Protein AF-A0A284RVF9-F1 (afdb_monomer)

Mean predicted aligned error: 14.28 Å

pLDDT: mean 75.83, std 14.54, range [35.12, 95.5]

Solvent-accessible surface area (backbone atoms only — not comparable to full-atom values): 14464 Å² total; per-residue (Å²): 136,60,72,68,58,58,57,57,55,66,74,71,43,52,38,49,65,46,79,47,65,28,39,78,96,63,52,46,67,53,49,54,65,36,49,62,55,49,46,69,76,35,87,46,47,33,39,41,39,33,30,48,50,86,47,48,59,58,46,52,50,45,32,60,78,68,68,32,69,94,38,49,46,76,70,35,72,72,55,81,89,50,48,61,66,55,52,43,66,36,12,98,45,100,31,50,74,72,44,76,45,64,74,59,83,69,58,79,80,71,54,60,75,92,47,42,37,63,16,58,89,53,103,55,47,61,60,34,45,47,48,30,51,50,54,49,50,50,39,58,73,67,62,72,60,60,24,66,63,50,47,61,51,51,60,73,74,68,44,68,67,60,52,47,53,57,49,49,54,51,52,54,50,58,70,70,39,83,73,82,45,71,66,59,51,48,56,54,37,51,67,65,39,96,67,57,4,62,54,53,39,51,51,54,51,51,51,53,55,49,44,48,72,76,51,44,74,89,74,57,85,71,82,80,74,74,90,53,70,66,60,52,51,49,52,57,52,51,55,56,51,51,60,66,64,75,74,115

Organism: Armillaria ostoyae (NCBI:txid47428)

Foldseek 3Di:
DDVVVVVVLLVQAQEAEAEDAQDPVVCVVLCLLQVLVCCVVDVRYAYEYEHYYPNVVSNVVSCVVSVCPVRYHYPYHDDPVCPQVRQVSNPVDSQLQAEEEAPDDCPPVQADPLRYFYQYPDPCSNVSSNVSVVVSSVCVSVVVDDRVVRVVVNVVRDDVVVVVVVVVVVVVCVVPPPDCDPVNVLVVLLVPDDPRSVVVSVVSVVVVVVCCVVPPPVNDPDPPDDDDPVVVVVVVVVVVVVVVVVPD

Secondary structure (DSSP, 8-state):
--HHHHHHHTTS-EEEEEES---GGGTHHHHHHHHHHHHHH-TTEEEEEE--STTHHHHHHHHHHTT-TTTEEEEES--GGGHHHHHTTT-SSTT---EEEES-TTGGGTS-TTTEEEEP--TTHHHHHHHHHHHHHHHHHTT-S-HHHHHHHHHHH--HHHHHHHHHHHHHHHHHS----HHHHHHHHHTT-TTHHHHHHHHHHHHHHHHHHHS-GGG-----PPP-HHHHHHHHHHHHHHHHHS--

Sequence (248 aa):
MAASDLWLANIFSVTIVVLSRLAYHKGIDLLVATAPRICSAFPNVRFVVGGDGPKLVDLLQMREKHNLQDRIEFLGPIRPNDVRSVLMRGAYSSTRLYVVSTRVGGMPEILPEDMISFAEPEEDDLADVFRAISEAIEIISNEKHDPIRAHERIKTFYDWAQVAERTEVVYDTVVKSRQMELWERMKRTMGLGSFAGPIYLIILVVDCLFLEWWLPRDELDFVVRHWDHDQFSQCVNQDRGIETFETH

Structure (mmCIF, N/CA/C/O backbone):
data_AF-A0A284RVF9-F1
#
_entry.id   AF-A0A284RVF9-F1
#
loop_
_atom_site.group_PDB
_atom_site.id
_atom_site.type_symbol
_atom_site.label_atom_id
_atom_site.label_alt_id
_atom_site.label_comp_id
_atom_site.label_asym_id
_atom_site.label_entity_id
_atom_site.label_seq_id
_atom_site.pdbx_PDB_ins_code
_atom_site.Cartn_x
_atom_site.Cartn_y
_atom_site.Cartn_z
_atom_site.occupancy
_atom_site.B_iso_or_equiv
_atom_site.auth_seq_id
_atom_site.auth_comp_id
_atom_site.auth_asym_id
_atom_site.auth_atom_id
_atom_site.pdbx_PDB_model_num
ATOM 1 N N . MET A 1 1 ? -26.757 -1.731 26.298 1.00 42.28 1 MET A N 1
ATOM 2 C CA . MET A 1 1 ? -26.210 -0.918 25.194 1.00 42.28 1 MET A CA 1
ATOM 3 C C . MET A 1 1 ? -26.919 -1.355 23.933 1.00 42.28 1 MET A C 1
ATOM 5 O O . MET A 1 1 ? -26.863 -2.534 23.608 1.00 42.28 1 MET A O 1
ATOM 9 N N . ALA A 1 2 ? -27.736 -0.474 23.361 1.00 38.75 2 ALA A N 1
ATOM 10 C CA . ALA A 1 2 ? -28.688 -0.840 22.319 1.00 38.75 2 ALA A CA 1
ATOM 11 C C . ALA A 1 2 ? -27.996 -0.884 20.950 1.00 38.75 2 ALA A C 1
ATOM 13 O O . ALA A 1 2 ? -27.073 -0.117 20.694 1.00 38.75 2 ALA A O 1
ATOM 14 N N . ALA A 1 3 ? -28.461 -1.759 20.055 1.00 40.41 3 ALA A N 1
ATOM 15 C CA . ALA A 1 3 ? -27.930 -1.904 18.697 1.00 40.41 3 ALA A CA 1
ATOM 16 C C . ALA A 1 3 ? -27.881 -0.571 17.917 1.00 40.41 3 ALA A C 1
ATOM 18 O O . ALA A 1 3 ? -27.021 -0.402 17.061 1.00 40.41 3 ALA A O 1
ATOM 19 N N . SER A 1 4 ? -28.738 0.399 18.255 1.00 39.97 4 SER A N 1
ATOM 20 C CA . SER A 1 4 ? -28.734 1.764 17.713 1.00 39.97 4 SER A CA 1
ATOM 21 C C . SER A 1 4 ? -27.437 2.542 17.973 1.00 39.97 4 SER A C 1
ATOM 23 O O . SER A 1 4 ? -27.024 3.314 17.113 1.00 39.97 4 SER A O 1
ATOM 25 N N . ASP A 1 5 ? -26.765 2.312 19.106 1.00 42.69 5 ASP A N 1
ATOM 26 C CA . ASP A 1 5 ? -25.509 2.995 19.457 1.00 42.69 5 ASP A CA 1
ATOM 27 C C . ASP A 1 5 ? -24.338 2.478 18.604 1.00 42.69 5 ASP A C 1
ATOM 29 O O . ASP A 1 5 ? -23.454 3.241 18.218 1.00 42.69 5 ASP A O 1
ATOM 33 N N . LEU A 1 6 ? -24.366 1.188 18.244 1.00 46.16 6 LEU A N 1
ATOM 34 C CA . LEU A 1 6 ? -23.390 0.565 17.344 1.00 46.16 6 LEU A CA 1
ATOM 35 C C . LEU A 1 6 ? -23.569 1.036 15.895 1.00 46.16 6 LEU A C 1
ATOM 37 O O . LEU A 1 6 ? -22.577 1.256 15.206 1.00 46.16 6 LEU A O 1
ATOM 41 N N . TRP A 1 7 ? -24.809 1.245 15.439 1.00 37.75 7 TRP A N 1
ATOM 42 C CA . TRP A 1 7 ? -25.084 1.798 14.107 1.00 37.75 7 TRP A CA 1
ATOM 43 C C . TRP A 1 7 ? -24.676 3.274 13.988 1.00 37.75 7 TRP A C 1
ATOM 45 O O . TRP A 1 7 ? -24.121 3.655 12.963 1.00 37.75 7 TRP A O 1
ATOM 55 N N . LEU A 1 8 ? -24.874 4.090 15.032 1.00 35.12 8 LEU A N 1
ATOM 56 C CA . LEU A 1 8 ? -24.445 5.497 15.050 1.00 35.12 8 LEU A CA 1
ATOM 57 C C . LEU A 1 8 ? -22.920 5.654 15.175 1.00 35.12 8 LEU A C 1
ATOM 59 O O . LEU A 1 8 ? -22.341 6.519 14.518 1.00 35.12 8 LEU A O 1
ATOM 63 N N . ALA A 1 9 ? -22.247 4.789 15.942 1.00 43.69 9 ALA A N 1
ATOM 64 C CA . ALA A 1 9 ? -20.782 4.752 15.992 1.00 43.69 9 ALA A CA 1
ATOM 65 C C . ALA A 1 9 ? -20.160 4.397 14.626 1.00 43.69 9 ALA A C 1
ATOM 67 O O . ALA A 1 9 ? -19.090 4.892 14.277 1.00 43.69 9 ALA A O 1
ATOM 68 N N . ASN A 1 10 ? -20.864 3.588 13.830 1.00 46.75 10 ASN A N 1
ATOM 69 C CA . ASN A 1 10 ? -20.448 3.132 12.504 1.00 46.75 10 ASN A CA 1
ATOM 70 C C . ASN A 1 10 ? -20.737 4.145 11.375 1.00 46.75 10 ASN A C 1
ATOM 72 O O . ASN A 1 10 ? -20.548 3.812 10.215 1.00 46.75 10 ASN A O 1
ATOM 76 N N . ILE A 1 11 ? -21.225 5.355 11.683 1.00 47.03 11 ILE A N 1
ATOM 77 C CA . ILE A 1 11 ? -21.460 6.430 10.695 1.00 47.03 11 ILE A CA 1
ATOM 78 C C . ILE A 1 11 ? -20.332 7.480 10.719 1.00 47.03 11 ILE A C 1
ATOM 80 O O . ILE A 1 11 ? -20.104 8.159 9.722 1.00 47.03 11 ILE A O 1
ATOM 84 N N . PHE A 1 12 ? -19.566 7.571 11.813 1.00 53.50 12 PHE A N 1
ATOM 85 C CA . PHE A 1 12 ? -18.478 8.551 11.985 1.00 53.50 12 PHE A CA 1
ATOM 86 C C . PHE A 1 12 ? -17.074 7.929 12.017 1.00 53.50 12 PHE A C 1
ATOM 88 O O . PHE A 1 12 ? -16.093 8.620 12.315 1.00 53.50 12 PHE A O 1
ATOM 95 N N . SER A 1 13 ? -16.955 6.624 11.750 1.00 71.00 13 SER A N 1
ATOM 96 C CA . SER A 1 13 ? -15.680 5.920 11.874 1.00 71.00 13 SER A CA 1
ATOM 97 C C . SER A 1 13 ? -14.903 5.876 10.560 1.00 71.00 13 SER A C 1
ATOM 99 O O . SER A 1 13 ? -15.384 5.287 9.593 1.00 71.00 13 SER A O 1
ATOM 101 N N . VAL A 1 14 ? -13.687 6.429 10.534 1.00 83.56 14 VAL A N 1
ATOM 102 C CA . VAL A 1 14 ? -12.768 6.342 9.386 1.00 83.56 14 VAL A CA 1
ATOM 103 C C . VAL A 1 14 ? -12.192 4.928 9.316 1.00 83.56 14 VAL A C 1
ATOM 105 O O . VAL A 1 14 ? -11.648 4.426 10.299 1.00 83.56 14 VAL A O 1
ATOM 108 N N . THR A 1 15 ? -12.305 4.278 8.159 1.00 87.69 15 THR A N 1
ATOM 109 C CA . THR A 1 15 ? -11.782 2.920 7.961 1.00 87.69 15 THR A CA 1
ATOM 110 C C . THR A 1 15 ? -10.527 2.963 7.100 1.00 87.69 15 THR A C 1
ATOM 112 O O . THR A 1 15 ? -10.583 3.310 5.924 1.00 87.69 15 THR A O 1
ATOM 115 N N . ILE A 1 16 ? -9.394 2.580 7.683 1.00 89.88 16 ILE A N 1
ATOM 116 C CA . ILE A 1 16 ? -8.113 2.437 6.996 1.00 89.88 16 ILE A CA 1
ATOM 117 C C . ILE A 1 16 ? -8.027 1.015 6.449 1.00 89.88 16 ILE A C 1
ATOM 119 O O . ILE A 1 16 ? -8.032 0.042 7.205 1.00 89.88 16 ILE A O 1
ATOM 123 N N . VAL A 1 17 ? -7.949 0.889 5.128 1.00 90.31 17 VAL A N 1
ATOM 124 C CA . VAL A 1 17 ? -7.849 -0.406 4.450 1.00 90.31 17 VAL A CA 1
ATOM 125 C C . VAL A 1 17 ? -6.409 -0.626 4.001 1.00 90.31 17 VAL A C 1
ATOM 127 O O . VAL A 1 17 ? -5.858 0.189 3.266 1.00 90.31 17 VAL A O 1
ATOM 130 N N . VAL A 1 18 ? -5.807 -1.740 4.414 1.00 90.69 18 VAL A N 1
ATOM 131 C CA . VAL A 1 18 ? -4.456 -2.140 4.006 1.00 90.69 18 VAL A CA 1
ATOM 132 C C . VAL A 1 18 ? -4.538 -3.460 3.255 1.00 90.69 18 VAL A C 1
ATOM 134 O O . VAL A 1 18 ? -4.847 -4.489 3.851 1.00 90.69 18 VAL A O 1
ATOM 137 N N . LEU A 1 19 ? -4.249 -3.432 1.952 1.00 90.44 19 LEU A N 1
ATOM 138 C CA . LEU A 1 19 ? -4.214 -4.617 1.093 1.00 90.44 19 LEU A CA 1
ATOM 139 C C . LEU A 1 19 ? -2.805 -4.852 0.558 1.00 90.44 19 LEU A C 1
ATOM 141 O O . LEU A 1 19 ? -2.317 -4.088 -0.273 1.00 90.44 19 LEU A O 1
ATOM 145 N N . SER A 1 20 ? -2.138 -5.911 1.012 1.00 88.81 20 SER A N 1
ATOM 146 C CA . SER A 1 20 ? -0.808 -6.269 0.510 1.00 88.81 20 SER A CA 1
ATOM 147 C C . SER A 1 20 ? -0.429 -7.710 0.855 1.00 88.81 20 SER A C 1
ATOM 149 O O . SER A 1 20 ? -1.039 -8.355 1.701 1.00 88.81 20 SER A O 1
ATOM 151 N N . ARG A 1 21 ? 0.622 -8.237 0.215 1.00 88.62 21 ARG A N 1
ATOM 152 C CA . ARG A 1 21 ? 1.300 -9.430 0.745 1.00 88.62 21 ARG A CA 1
ATOM 153 C C . ARG A 1 21 ? 1.972 -9.059 2.064 1.00 88.62 21 ARG A C 1
ATOM 155 O O . ARG A 1 21 ? 2.745 -8.102 2.096 1.00 88.62 21 ARG A O 1
ATOM 162 N N . LEU A 1 22 ? 1.738 -9.837 3.117 1.00 89.44 22 LEU A N 1
ATOM 163 C CA . LEU A 1 22 ? 2.255 -9.567 4.458 1.00 89.44 22 LEU A CA 1
ATOM 164 C C . LEU A 1 22 ? 3.722 -10.011 4.571 1.00 89.44 22 LEU A C 1
ATOM 166 O O . LEU A 1 22 ? 4.053 -11.018 5.199 1.00 89.44 22 LEU A O 1
ATOM 170 N N . ALA A 1 23 ? 4.604 -9.272 3.902 1.00 86.44 23 ALA A N 1
ATOM 171 C CA . ALA A 1 23 ? 6.032 -9.549 3.792 1.00 86.44 23 ALA A CA 1
ATOM 172 C C . ALA A 1 23 ? 6.882 -8.365 4.275 1.00 86.44 23 ALA A C 1
ATOM 174 O O . ALA A 1 23 ? 6.442 -7.218 4.259 1.00 86.44 23 ALA A O 1
ATOM 175 N N . TYR A 1 24 ? 8.134 -8.642 4.647 1.00 80.06 24 TYR A N 1
ATOM 176 C CA . TYR A 1 24 ? 9.068 -7.652 5.201 1.00 80.06 24 TYR A CA 1
ATOM 177 C C . TYR A 1 24 ? 9.228 -6.398 4.318 1.00 80.06 24 TYR A C 1
ATOM 179 O O . TYR A 1 24 ? 9.031 -5.276 4.769 1.00 80.06 24 TYR A O 1
ATOM 187 N N . HIS A 1 25 ? 9.448 -6.585 3.014 1.00 79.75 25 HIS A N 1
ATOM 188 C CA . HIS A 1 25 ? 9.625 -5.498 2.038 1.00 79.75 25 HIS A CA 1
ATOM 189 C C . HIS A 1 25 ? 8.336 -4.718 1.706 1.00 79.75 25 HIS A C 1
ATOM 191 O O . HIS A 1 25 ? 8.337 -3.880 0.807 1.00 79.75 25 HIS A O 1
ATOM 197 N N . LYS A 1 26 ? 7.211 -5.028 2.365 1.00 81.12 26 LYS A N 1
ATOM 198 C CA . LYS A 1 26 ? 5.922 -4.341 2.190 1.00 81.12 26 LYS A CA 1
ATOM 199 C C . LYS A 1 26 ? 5.586 -3.395 3.344 1.00 81.12 26 LYS A C 1
ATOM 201 O O . LYS A 1 26 ? 4.462 -2.913 3.406 1.00 81.12 26 LYS A O 1
ATOM 206 N N . GLY A 1 27 ? 6.540 -3.127 4.240 1.00 80.56 27 GLY A N 1
ATOM 207 C CA . GLY A 1 27 ? 6.367 -2.147 5.317 1.00 80.56 27 GLY A CA 1
ATOM 208 C C . GLY A 1 27 ? 5.404 -2.599 6.417 1.00 80.56 27 GLY A C 1
ATOM 209 O O . GLY A 1 27 ? 4.876 -1.770 7.151 1.00 80.56 27 GLY A O 1
ATOM 210 N N . ILE A 1 28 ? 5.161 -3.908 6.558 1.00 87.94 28 ILE A N 1
ATOM 211 C CA . ILE A 1 28 ? 4.250 -4.435 7.587 1.00 87.94 28 ILE A CA 1
ATOM 212 C C . ILE A 1 28 ? 4.757 -4.135 8.999 1.00 87.94 28 ILE A C 1
ATOM 214 O O . ILE A 1 28 ? 3.955 -3.876 9.890 1.00 87.94 28 ILE A O 1
ATOM 218 N N . ASP A 1 29 ? 6.073 -4.095 9.195 1.00 87.38 29 ASP A N 1
ATOM 219 C CA . ASP A 1 29 ? 6.671 -3.740 10.485 1.00 87.38 29 ASP A CA 1
ATOM 220 C C . ASP A 1 29 ? 6.321 -2.299 10.902 1.00 87.38 29 ASP A C 1
ATOM 222 O O . ASP A 1 29 ? 6.057 -2.038 12.077 1.00 87.38 29 ASP A O 1
ATOM 226 N N . LEU A 1 30 ? 6.204 -1.379 9.933 1.00 87.25 30 LEU A N 1
ATOM 227 C CA . LEU A 1 30 ? 5.724 -0.018 10.183 1.00 87.25 30 LEU A CA 1
ATOM 228 C C . LEU A 1 30 ? 4.256 -0.034 10.610 1.00 87.25 30 LEU A C 1
ATOM 230 O O . LEU A 1 30 ? 3.892 0.650 11.564 1.00 87.25 30 LEU A O 1
ATOM 234 N N . LEU A 1 31 ? 3.410 -0.847 9.966 1.00 88.25 31 LEU A N 1
ATOM 235 C CA . LEU A 1 31 ? 2.003 -1.000 10.353 1.00 88.25 31 LEU A CA 1
ATOM 236 C C . LEU A 1 31 ? 1.860 -1.571 11.772 1.00 88.25 31 LEU A C 1
ATOM 238 O O . LEU A 1 31 ? 1.051 -1.074 12.552 1.00 88.25 31 LEU A O 1
ATOM 242 N N . VAL A 1 32 ? 2.667 -2.575 12.128 1.00 90.25 32 VAL A N 1
ATOM 243 C CA . VAL A 1 32 ? 2.713 -3.159 13.480 1.00 90.25 32 VAL A CA 1
ATOM 244 C C . VAL A 1 32 ? 3.030 -2.087 14.529 1.00 90.25 32 VAL A C 1
ATOM 246 O O . VAL A 1 32 ? 2.399 -2.045 15.583 1.00 90.25 32 VAL A O 1
ATOM 249 N N . ALA A 1 33 ? 3.970 -1.188 14.244 1.00 89.69 33 ALA A N 1
ATOM 250 C CA . ALA A 1 33 ? 4.371 -0.141 15.180 1.00 89.69 33 ALA A CA 1
ATOM 251 C C . ALA A 1 33 ? 3.419 1.074 15.207 1.00 89.69 33 ALA A C 1
ATOM 253 O O . ALA A 1 33 ? 3.232 1.689 16.261 1.00 89.69 33 ALA A O 1
ATOM 254 N N . THR A 1 34 ? 2.804 1.430 14.076 1.00 90.31 34 THR A N 1
ATOM 255 C CA . THR A 1 34 ? 1.972 2.641 13.936 1.00 90.31 34 THR A CA 1
ATOM 256 C C . THR A 1 34 ? 0.495 2.405 14.246 1.00 90.31 34 THR A C 1
ATOM 258 O O . THR A 1 34 ? -0.132 3.277 14.851 1.00 90.31 34 THR A O 1
ATOM 261 N N . ALA A 1 35 ? -0.071 1.235 13.922 1.00 91.62 35 ALA A N 1
ATOM 262 C CA . ALA A 1 35 ? -1.498 0.962 14.117 1.00 91.62 35 ALA A CA 1
ATOM 263 C C . ALA A 1 35 ? -1.973 1.145 15.577 1.00 91.62 35 ALA A C 1
ATOM 265 O O . ALA A 1 35 ? -3.007 1.794 15.770 1.00 91.62 35 ALA A O 1
ATOM 266 N N . PRO A 1 36 ? -1.238 0.695 16.620 1.00 92.56 36 PRO A N 1
ATOM 267 C CA . PRO A 1 36 ? -1.620 0.959 18.009 1.00 92.56 36 PRO A CA 1
ATOM 268 C C . PRO A 1 36 ? -1.623 2.442 18.371 1.00 92.56 36 PRO A C 1
ATOM 270 O O . PRO A 1 36 ? -2.508 2.902 19.096 1.00 92.56 36 PRO A O 1
ATOM 273 N N . ARG A 1 37 ? -0.645 3.199 17.856 1.00 91.94 37 ARG A N 1
ATOM 274 C CA . ARG A 1 37 ? -0.532 4.643 18.095 1.00 91.94 37 ARG A CA 1
ATOM 275 C C . ARG A 1 37 ? -1.716 5.378 17.471 1.00 91.94 37 ARG A C 1
ATOM 277 O O . ARG A 1 37 ? -2.348 6.180 18.149 1.00 91.94 37 ARG A O 1
ATOM 284 N N . ILE A 1 38 ? -2.068 5.042 16.228 1.00 91.81 38 ILE A N 1
ATOM 285 C CA . ILE A 1 38 ? -3.225 5.616 15.526 1.00 91.81 38 ILE A CA 1
ATOM 286 C C . ILE A 1 38 ? -4.532 5.269 16.241 1.00 91.81 38 ILE A C 1
ATOM 288 O O . ILE A 1 38 ? -5.339 6.159 16.486 1.00 91.81 38 ILE A O 1
ATOM 292 N N . CYS A 1 39 ? -4.736 4.010 16.641 1.00 90.56 39 CYS A N 1
ATOM 293 C CA . CYS A 1 39 ? -5.948 3.619 17.369 1.00 90.56 39 CYS A CA 1
ATOM 294 C C . CYS A 1 39 ? -6.088 4.346 18.717 1.00 90.56 39 CYS A C 1
ATOM 296 O O . CYS A 1 39 ? -7.207 4.634 19.136 1.00 90.56 39 CYS A O 1
ATOM 298 N N . SER A 1 40 ? -4.963 4.645 19.376 1.00 90.69 40 SER A N 1
ATOM 299 C CA . SER A 1 40 ? -4.936 5.392 20.640 1.00 90.69 40 SER A CA 1
ATOM 300 C C . SER A 1 40 ? -5.214 6.885 20.438 1.00 90.69 40 SER A C 1
ATOM 302 O O . SER A 1 40 ? -5.915 7.488 21.244 1.00 90.69 40 SER A O 1
ATOM 304 N N . ALA A 1 41 ? -4.680 7.478 19.365 1.00 90.88 41 ALA A N 1
ATOM 305 C CA . ALA A 1 41 ? -4.869 8.890 19.038 1.00 90.88 41 ALA A CA 1
ATOM 306 C C . ALA A 1 41 ? -6.265 9.191 18.464 1.00 90.88 41 ALA A C 1
ATOM 308 O O . ALA A 1 41 ? -6.830 10.244 18.747 1.00 90.88 41 ALA A O 1
ATOM 309 N N . PHE A 1 42 ? -6.841 8.257 17.698 1.00 89.25 42 PHE A N 1
ATOM 310 C CA . PHE A 1 42 ? -8.107 8.438 16.989 1.00 89.25 42 PHE A CA 1
ATOM 311 C C . PHE A 1 42 ? -9.130 7.358 17.381 1.00 89.25 42 PHE A C 1
ATOM 313 O O . PHE A 1 42 ? -9.164 6.267 16.797 1.00 89.25 42 PHE A O 1
ATOM 320 N N . PRO A 1 43 ? -10.026 7.639 18.346 1.00 86.62 43 PRO A N 1
ATOM 321 C CA . PRO A 1 43 ? -11.021 6.678 18.825 1.00 86.62 43 PRO A CA 1
ATOM 322 C C . PRO A 1 43 ? -12.068 6.259 17.786 1.00 86.62 43 PRO A C 1
ATOM 324 O O . PRO A 1 43 ? -12.753 5.266 17.996 1.00 86.62 43 PRO A O 1
ATOM 327 N N . ASN A 1 44 ? -12.191 6.969 16.670 1.00 85.06 44 ASN A N 1
ATOM 328 C CA . ASN A 1 44 ? -13.117 6.670 15.581 1.00 85.06 44 ASN A CA 1
ATOM 329 C C . ASN A 1 44 ? -12.457 5.926 14.403 1.00 85.06 44 ASN A C 1
ATOM 331 O O . ASN A 1 44 ? -13.094 5.746 13.374 1.00 85.06 44 ASN A O 1
ATOM 335 N N . VAL A 1 45 ? -11.201 5.483 14.512 1.00 88.19 45 VAL A N 1
ATOM 336 C CA . VAL A 1 45 ? -10.501 4.810 13.401 1.00 88.19 45 VAL A CA 1
ATOM 337 C C . VAL A 1 45 ? -10.558 3.289 13.502 1.00 88.19 45 VAL A C 1
ATOM 339 O O . VAL A 1 45 ? -10.269 2.707 14.547 1.00 88.19 45 VAL A O 1
ATOM 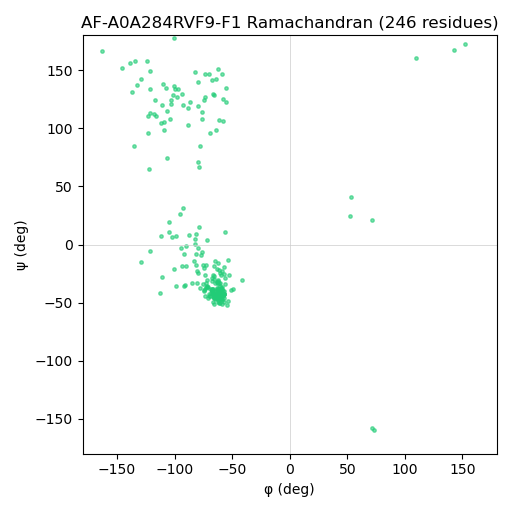342 N N . ARG A 1 46 ? -10.862 2.613 12.398 1.00 90.44 46 ARG A N 1
ATOM 343 C CA . ARG A 1 46 ? -10.810 1.148 12.293 1.00 90.44 46 ARG A CA 1
ATOM 344 C C . ARG A 1 46 ? -9.847 0.731 11.194 1.00 90.44 46 ARG A C 1
ATOM 346 O O . ARG A 1 46 ? -9.715 1.433 10.198 1.00 90.44 46 ARG A O 1
ATOM 353 N N . PHE A 1 47 ? -9.209 -0.421 11.358 1.00 91.69 47 PHE A N 1
ATOM 354 C CA . PHE A 1 47 ? -8.353 -1.020 10.341 1.00 91.69 47 PHE A CA 1
ATOM 355 C C . PHE A 1 47 ? -9.007 -2.268 9.758 1.00 91.69 47 PHE A C 1
ATOM 357 O O . PHE A 1 47 ? -9.539 -3.105 10.487 1.00 91.69 47 PHE A O 1
ATOM 364 N N . VAL A 1 48 ? -8.905 -2.409 8.441 1.00 92.25 48 VAL A N 1
ATOM 365 C CA . VAL A 1 48 ? -9.209 -3.641 7.714 1.00 92.25 48 VAL A CA 1
ATOM 366 C C . VAL A 1 48 ? -7.942 -4.048 6.977 1.00 92.25 48 VAL A C 1
ATOM 368 O O . VAL A 1 48 ? -7.489 -3.344 6.077 1.00 92.25 48 VAL A O 1
ATOM 371 N N . VAL A 1 49 ? -7.352 -5.171 7.373 1.00 92.69 49 VAL A N 1
ATOM 372 C CA . VAL A 1 49 ? -6.103 -5.676 6.803 1.00 92.69 49 VAL A CA 1
ATOM 373 C C . VAL A 1 49 ? -6.395 -6.943 6.013 1.00 92.69 49 VAL A C 1
ATOM 375 O O . VAL A 1 49 ? -6.895 -7.935 6.545 1.00 92.69 49 VAL A O 1
ATOM 378 N N . GLY A 1 50 ? -6.083 -6.900 4.726 1.00 91.69 50 GLY A N 1
ATOM 379 C CA . GLY A 1 50 ? -6.275 -7.993 3.792 1.00 91.69 50 GLY A CA 1
ATOM 380 C C . GLY A 1 50 ? -4.962 -8.405 3.147 1.00 91.69 50 GLY A C 1
ATOM 381 O O . GLY A 1 50 ? -4.174 -7.568 2.709 1.00 91.69 50 GLY A O 1
ATOM 382 N N . GLY A 1 51 ? -4.721 -9.707 3.094 1.00 90.50 51 GLY A N 1
ATOM 383 C CA . GLY A 1 51 ? -3.451 -10.263 2.668 1.00 90.50 51 GLY A CA 1
ATOM 384 C C . GLY A 1 51 ? -3.049 -11.493 3.458 1.00 90.50 51 GLY A C 1
ATOM 385 O O . GLY A 1 51 ? -3.607 -11.801 4.509 1.00 90.50 51 GLY A O 1
ATOM 386 N N . ASP A 1 52 ? -2.039 -12.176 2.940 1.00 90.94 52 ASP A N 1
ATOM 387 C CA . ASP A 1 52 ? -1.395 -13.304 3.601 1.00 90.94 52 ASP A CA 1
ATOM 388 C C . ASP A 1 52 ? 0.128 -13.160 3.504 1.00 90.94 52 ASP A C 1
ATOM 390 O O . ASP A 1 52 ? 0.650 -12.433 2.645 1.00 90.94 52 ASP A O 1
ATOM 394 N N . GLY A 1 53 ? 0.843 -13.813 4.412 1.00 91.94 53 GLY A N 1
ATOM 395 C CA . GLY A 1 53 ? 2.295 -13.821 4.454 1.00 91.94 53 GLY A CA 1
ATOM 396 C C . GLY A 1 53 ? 2.878 -14.033 5.852 1.00 91.94 53 GLY A C 1
ATOM 397 O O . GLY A 1 53 ? 2.166 -14.007 6.858 1.00 91.94 53 GLY A O 1
ATOM 398 N N . PRO A 1 54 ? 4.208 -14.208 5.935 1.00 90.56 54 PRO A N 1
ATOM 399 C CA . PRO A 1 54 ? 4.899 -14.566 7.175 1.00 90.56 54 PRO A CA 1
ATOM 400 C C . PRO A 1 54 ? 4.732 -13.533 8.298 1.00 90.56 54 PRO A C 1
ATOM 402 O O . PRO A 1 54 ? 4.812 -13.891 9.469 1.00 90.56 54 PRO A O 1
ATOM 405 N N . LYS A 1 55 ? 4.466 -12.262 7.964 1.00 90.38 55 LYS A N 1
ATOM 406 C CA . LYS A 1 55 ? 4.285 -11.175 8.939 1.00 90.38 55 LYS A CA 1
ATOM 407 C C . LYS A 1 55 ? 2.880 -11.099 9.551 1.00 90.38 55 LYS A C 1
ATOM 409 O O . LYS A 1 55 ? 2.634 -10.242 10.395 1.00 90.38 55 LYS A O 1
ATOM 414 N N . LEU A 1 56 ? 1.960 -11.993 9.174 1.00 91.81 56 LEU A N 1
ATOM 415 C CA . LEU A 1 56 ? 0.627 -12.056 9.783 1.00 91.81 56 LEU A CA 1
ATOM 416 C C . LEU A 1 56 ? 0.694 -12.331 11.293 1.00 91.81 56 LEU A C 1
ATOM 418 O O . LEU A 1 56 ? -0.084 -11.765 12.057 1.00 91.81 56 LEU A O 1
ATOM 422 N N . VAL A 1 57 ? 1.639 -13.170 11.729 1.00 92.56 57 VAL A N 1
ATOM 423 C CA . VAL A 1 57 ? 1.808 -13.518 13.149 1.00 92.56 57 VAL A CA 1
ATOM 424 C C . VAL A 1 57 ? 2.148 -12.279 13.979 1.00 92.56 57 VAL A C 1
ATOM 426 O O . VAL A 1 57 ? 1.525 -12.061 15.015 1.00 92.56 57 VAL A O 1
ATOM 4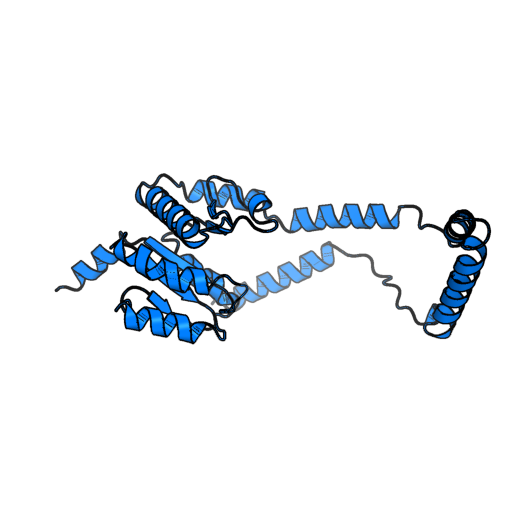29 N N . ASP A 1 58 ? 3.060 -11.436 13.492 1.00 93.12 58 ASP A N 1
ATOM 430 C CA . ASP A 1 58 ? 3.471 -10.197 14.167 1.00 93.12 58 ASP A CA 1
ATOM 431 C C . ASP A 1 58 ? 2.281 -9.232 14.332 1.00 93.12 58 ASP A C 1
ATOM 433 O O . ASP A 1 58 ? 2.077 -8.644 15.396 1.00 93.12 58 ASP A O 1
ATOM 437 N N . LEU A 1 59 ? 1.439 -9.122 13.298 1.00 92.94 59 LEU A N 1
ATOM 438 C CA . LEU A 1 59 ? 0.220 -8.311 13.324 1.00 92.94 59 LEU A CA 1
ATOM 439 C C . LEU A 1 59 ? -0.822 -8.845 14.316 1.00 92.94 59 LEU A C 1
ATOM 441 O O . LEU A 1 59 ? -1.403 -8.063 15.070 1.00 92.94 59 LEU A O 1
ATOM 445 N N . LEU A 1 60 ? -1.046 -10.161 14.349 1.00 93.75 60 LEU A N 1
ATOM 446 C CA . LEU A 1 60 ? -1.964 -10.792 15.300 1.00 93.75 60 LEU A CA 1
ATOM 447 C C . LEU A 1 60 ? -1.480 -10.627 16.746 1.00 93.75 60 LEU A C 1
ATOM 449 O O . LEU A 1 60 ? -2.277 -10.295 17.623 1.00 93.75 60 LEU A O 1
ATOM 453 N N . GLN A 1 61 ? -0.179 -10.806 16.992 1.00 94.19 61 GLN A N 1
ATOM 454 C CA . GLN A 1 61 ? 0.428 -10.603 18.309 1.00 94.19 61 GLN A CA 1
ATOM 455 C C . GLN A 1 61 ? 0.314 -9.152 18.774 1.00 94.19 61 GLN A C 1
ATOM 457 O O . GLN A 1 61 ? -0.022 -8.903 19.930 1.00 94.19 61 GLN A O 1
ATOM 462 N N . MET A 1 62 ? 0.563 -8.189 17.885 1.00 94.69 62 MET A N 1
ATOM 463 C CA . MET A 1 62 ? 0.377 -6.770 18.181 1.00 94.69 62 MET A CA 1
ATOM 464 C C . MET A 1 62 ? -1.077 -6.462 18.543 1.00 94.69 62 MET A C 1
ATOM 466 O O . MET A 1 62 ? -1.329 -5.794 19.548 1.00 94.69 62 MET A O 1
ATOM 470 N N . ARG A 1 63 ? -2.029 -6.997 17.770 1.00 94.56 63 ARG A N 1
ATOM 471 C CA . ARG A 1 63 ? -3.463 -6.818 18.011 1.00 94.56 63 ARG A CA 1
ATOM 472 C C . ARG A 1 63 ? -3.855 -7.319 19.405 1.00 94.56 63 ARG A C 1
ATOM 474 O O . ARG A 1 63 ? -4.543 -6.615 20.143 1.00 94.56 63 ARG A O 1
ATOM 481 N N . GLU A 1 64 ? -3.345 -8.489 19.794 1.00 93.81 64 GLU A N 1
ATOM 482 C CA . GLU A 1 64 ? -3.567 -9.077 21.118 1.00 93.81 64 GLU A CA 1
ATOM 483 C C . GLU A 1 64 ? -2.931 -8.242 22.231 1.00 93.81 64 GLU A C 1
ATOM 485 O O . GLU A 1 64 ? -3.610 -7.815 23.161 1.00 93.81 64 GLU A O 1
ATOM 490 N N . LYS A 1 65 ? -1.645 -7.910 22.089 1.00 95.50 65 LYS A N 1
ATOM 491 C CA . LYS A 1 65 ? -0.879 -7.135 23.073 1.00 95.50 65 LYS A CA 1
ATOM 492 C C . LYS A 1 65 ? -1.513 -5.778 23.397 1.00 95.50 65 LYS A C 1
ATOM 494 O O . LYS A 1 65 ? -1.401 -5.309 24.527 1.00 95.50 65 LYS A O 1
ATOM 499 N N . HIS A 1 66 ? -2.145 -5.143 22.412 1.00 92.44 66 HIS A N 1
ATOM 500 C CA . HIS A 1 66 ? -2.771 -3.828 22.553 1.00 92.44 66 HIS A CA 1
ATOM 501 C C . HIS A 1 66 ? -4.303 -3.881 22.703 1.00 92.44 66 HIS A C 1
ATOM 503 O O . HIS A 1 66 ? -4.930 -2.825 22.737 1.00 92.44 66 HIS A O 1
ATOM 509 N N . ASN A 1 67 ? -4.911 -5.071 22.825 1.00 92.44 67 ASN A N 1
ATOM 510 C CA . ASN A 1 67 ? -6.365 -5.272 22.925 1.00 92.44 67 ASN A CA 1
ATOM 511 C C . ASN A 1 67 ? -7.171 -4.611 21.784 1.00 92.44 67 ASN A C 1
ATOM 513 O O . ASN A 1 67 ? -8.228 -4.026 22.006 1.00 92.44 67 ASN A O 1
ATOM 517 N N . LEU A 1 68 ? -6.681 -4.692 20.543 1.00 92.06 68 LEU A N 1
ATOM 518 C CA . LEU A 1 68 ? -7.269 -4.019 19.372 1.00 92.06 68 LEU A CA 1
ATOM 519 C C . LEU A 1 68 ? -8.216 -4.920 18.558 1.00 92.06 68 LEU A C 1
ATOM 521 O O . LEU A 1 68 ? -8.412 -4.702 17.362 1.00 92.06 68 LEU A O 1
ATOM 525 N N . GLN A 1 69 ? -8.817 -5.924 19.199 1.00 91.00 69 GLN A N 1
ATOM 526 C CA . GLN A 1 69 ? -9.643 -6.961 18.557 1.00 91.00 69 GLN A CA 1
ATOM 527 C C . GLN A 1 69 ? -10.873 -6.364 17.864 1.00 91.00 69 GLN A C 1
ATOM 529 O O . GLN A 1 69 ? -11.186 -6.740 16.737 1.00 91.00 69 GLN A O 1
ATOM 534 N N . ASP A 1 70 ? -11.495 -5.364 18.489 1.00 88.25 70 ASP A N 1
ATOM 535 C CA . ASP A 1 70 ? -12.671 -4.667 17.951 1.00 88.25 70 ASP A CA 1
ATOM 536 C C . ASP A 1 70 ? -12.312 -3.576 16.925 1.00 88.25 70 ASP A C 1
ATOM 538 O O . ASP A 1 70 ? -13.185 -2.974 16.296 1.00 88.25 70 ASP A O 1
ATOM 542 N N . ARG A 1 71 ? -11.015 -3.280 16.769 1.00 88.75 71 ARG A N 1
ATOM 543 C CA . ARG A 1 71 ? -10.510 -2.149 15.975 1.00 88.75 71 ARG A CA 1
ATOM 544 C C . ARG A 1 71 ? -9.786 -2.574 14.710 1.00 88.75 71 ARG A C 1
ATOM 546 O O . ARG A 1 71 ? -9.788 -1.802 13.754 1.00 88.75 71 ARG A O 1
ATOM 553 N N . ILE A 1 72 ? -9.187 -3.763 14.697 1.00 92.75 72 ILE A N 1
ATOM 554 C CA . ILE A 1 72 ? -8.403 -4.280 13.575 1.00 92.75 72 ILE A CA 1
ATOM 555 C C . ILE A 1 72 ? -8.979 -5.622 13.126 1.00 92.75 72 ILE A C 1
ATOM 557 O O . ILE A 1 72 ? -8.856 -6.645 13.805 1.00 92.75 72 ILE A O 1
ATOM 561 N N . GLU A 1 73 ? -9.570 -5.613 11.939 1.00 92.62 73 GLU A N 1
ATOM 562 C CA . GLU A 1 73 ? -10.134 -6.790 11.293 1.00 92.62 73 GLU A CA 1
ATOM 563 C C . GLU A 1 73 ? -9.144 -7.367 10.278 1.00 92.62 73 GLU A C 1
ATOM 565 O O . GLU A 1 73 ? -8.674 -6.657 9.388 1.00 92.62 73 GLU A O 1
ATOM 570 N N . PHE A 1 74 ? -8.844 -8.663 10.39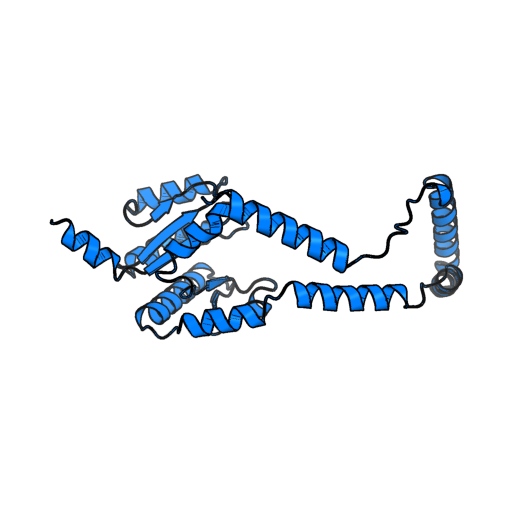4 1.00 92.94 74 PHE A N 1
ATOM 571 C CA . PHE A 1 74 ? -8.011 -9.387 9.433 1.00 92.94 74 PHE A CA 1
ATOM 572 C C . PHE A 1 74 ? -8.892 -10.240 8.524 1.00 92.94 74 PHE A C 1
ATOM 574 O O . PHE A 1 74 ? -9.600 -11.122 9.004 1.00 92.94 74 PHE A O 1
ATOM 581 N N . LEU A 1 75 ? -8.820 -9.995 7.216 1.00 90.62 75 LEU A N 1
ATOM 582 C CA . LEU A 1 75 ? -9.590 -10.729 6.205 1.00 90.62 75 LEU A CA 1
ATOM 583 C C . LEU A 1 75 ? -8.858 -11.959 5.660 1.00 90.62 75 LEU A C 1
ATOM 585 O O . LEU A 1 75 ? -9.486 -12.838 5.077 1.00 90.62 75 LEU A O 1
ATOM 589 N N . GLY A 1 76 ? -7.537 -12.025 5.846 1.00 90.56 76 GLY A N 1
ATOM 590 C CA . GLY A 1 76 ? -6.699 -13.051 5.229 1.00 90.56 76 GLY A CA 1
ATOM 591 C C . GLY A 1 76 ? -6.533 -12.837 3.716 1.00 90.56 76 GLY A C 1
ATOM 592 O O . GLY A 1 76 ? -6.672 -11.704 3.240 1.00 90.56 76 GLY A O 1
ATOM 593 N N . PRO A 1 77 ? -6.196 -13.886 2.942 1.00 90.31 77 PRO A N 1
ATOM 594 C CA . PRO A 1 77 ? -5.955 -13.768 1.507 1.00 90.31 77 PRO A CA 1
ATOM 595 C C . PRO A 1 77 ? -7.230 -13.380 0.746 1.00 90.31 77 PRO A C 1
ATOM 597 O O . PRO A 1 77 ? -8.264 -14.034 0.861 1.00 90.31 77 PRO A O 1
ATOM 600 N N . ILE A 1 78 ? -7.133 -12.336 -0.080 1.00 90.25 78 ILE A N 1
ATOM 601 C CA . ILE A 1 78 ? -8.243 -11.807 -0.885 1.00 90.25 78 ILE A CA 1
ATOM 602 C C . ILE A 1 78 ? -8.027 -12.169 -2.352 1.00 90.25 78 ILE A C 1
ATOM 604 O O . ILE A 1 78 ? -6.927 -12.013 -2.889 1.00 90.25 78 ILE A O 1
ATOM 608 N N . ARG A 1 79 ? -9.086 -12.642 -3.014 1.00 88.38 79 ARG A N 1
ATOM 609 C CA . ARG A 1 79 ? -9.062 -12.922 -4.454 1.00 88.38 79 ARG A CA 1
ATOM 610 C C . ARG A 1 79 ? -9.074 -11.605 -5.237 1.00 88.38 79 ARG A C 1
ATOM 612 O O . ARG A 1 79 ? -9.747 -10.672 -4.805 1.00 88.38 79 ARG A O 1
ATOM 619 N N . PRO A 1 80 ? -8.418 -11.519 -6.409 1.00 83.88 80 PRO A N 1
ATOM 620 C CA . PRO A 1 80 ? -8.379 -10.288 -7.203 1.00 83.88 80 PRO A CA 1
ATOM 621 C C . PRO A 1 80 ? -9.758 -9.657 -7.460 1.00 83.88 80 PRO A C 1
ATOM 623 O O . PRO A 1 80 ? -9.905 -8.444 -7.329 1.00 83.88 80 PRO A O 1
ATOM 626 N N . ASN A 1 81 ? -10.782 -10.475 -7.721 1.00 87.12 81 ASN A N 1
ATOM 627 C CA . ASN A 1 81 ? -12.149 -10.003 -7.978 1.00 87.12 81 ASN A CA 1
ATOM 628 C C . ASN A 1 81 ? -12.810 -9.347 -6.750 1.00 87.12 81 ASN A C 1
ATOM 630 O O . ASN A 1 81 ? -13.653 -8.466 -6.900 1.00 87.12 81 ASN A O 1
ATOM 634 N N . ASP A 1 82 ? -12.388 -9.717 -5.540 1.00 85.44 82 ASP A N 1
ATOM 635 C CA . ASP A 1 82 ? -12.945 -9.215 -4.280 1.00 85.44 82 ASP A CA 1
ATOM 636 C C . ASP A 1 82 ? -12.193 -7.977 -3.756 1.00 85.44 82 ASP A C 1
ATOM 638 O O . ASP A 1 82 ? -12.638 -7.315 -2.822 1.00 85.44 82 ASP A O 1
ATOM 642 N N . VAL A 1 83 ? -11.063 -7.596 -4.363 1.00 85.25 83 VAL A N 1
ATOM 643 C CA . VAL A 1 83 ? -10.264 -6.432 -3.925 1.00 85.25 83 VAL A CA 1
ATOM 644 C C . VAL A 1 83 ? -11.102 -5.156 -3.916 1.00 85.25 83 VAL A C 1
ATOM 646 O O . VAL A 1 83 ? -11.046 -4.377 -2.963 1.00 85.25 83 VAL A O 1
ATOM 649 N N . ARG A 1 84 ? -11.928 -4.960 -4.951 1.00 82.69 84 ARG A N 1
ATOM 650 C CA . ARG A 1 84 ? -12.815 -3.798 -5.049 1.00 82.69 84 ARG A CA 1
ATOM 651 C C . ARG A 1 84 ? -13.787 -3.744 -3.875 1.00 82.69 84 ARG A C 1
ATOM 653 O O . ARG A 1 84 ? -13.942 -2.681 -3.285 1.00 82.69 84 ARG A O 1
ATOM 660 N N . SER A 1 85 ? -14.431 -4.857 -3.528 1.00 83.81 85 SER A N 1
ATOM 661 C CA . SER A 1 85 ? -15.425 -4.877 -2.448 1.00 83.81 85 SER A CA 1
ATOM 662 C C . SER A 1 85 ? -14.788 -4.573 -1.090 1.00 83.81 85 SER A C 1
ATOM 664 O O . SER A 1 85 ? -15.398 -3.892 -0.268 1.00 83.81 85 SER A O 1
ATOM 666 N N . VAL A 1 86 ? -13.533 -4.980 -0.880 1.00 85.31 86 VAL A N 1
ATOM 667 C CA . VAL A 1 86 ? -12.787 -4.665 0.344 1.00 85.31 86 VAL A CA 1
ATOM 668 C C . VAL A 1 86 ? -12.336 -3.205 0.390 1.00 85.31 86 VAL A C 1
ATOM 670 O O . VAL A 1 86 ? -12.518 -2.557 1.418 1.00 85.31 86 VAL A O 1
ATOM 673 N N . LEU A 1 87 ? -11.811 -2.645 -0.705 1.00 82.75 87 LEU A N 1
ATOM 674 C CA . LEU A 1 87 ? -11.450 -1.219 -0.766 1.00 82.75 87 LEU A CA 1
ATOM 675 C C . LEU A 1 87 ? -12.666 -0.312 -0.531 1.00 82.75 87 LEU A C 1
ATOM 677 O O . LEU A 1 87 ? -12.568 0.699 0.163 1.00 82.75 87 LEU A O 1
ATOM 681 N N . MET A 1 88 ? -13.836 -0.726 -1.020 1.00 79.00 88 MET A N 1
ATOM 682 C CA . MET A 1 88 ? -15.113 -0.056 -0.770 1.00 79.00 88 MET A CA 1
ATOM 683 C C . MET A 1 88 ? -15.515 -0.028 0.713 1.00 79.00 88 MET A C 1
ATOM 685 O O . MET A 1 88 ? -16.350 0.780 1.091 1.00 79.00 88 MET A O 1
ATOM 689 N N . ARG A 1 89 ? -14.916 -0.845 1.588 1.00 77.06 89 ARG A N 1
ATOM 690 C CA . ARG A 1 89 ? -15.144 -0.740 3.041 1.00 77.06 89 ARG A CA 1
ATOM 691 C C . ARG A 1 89 ? -14.451 0.471 3.666 1.00 77.06 89 ARG A C 1
ATOM 693 O O . ARG A 1 89 ? -14.899 0.955 4.699 1.00 77.06 89 ARG A O 1
ATOM 700 N N . GLY A 1 90 ? -13.365 0.944 3.053 1.00 70.69 90 GLY A N 1
ATOM 701 C CA . GLY A 1 90 ? -12.671 2.180 3.432 1.00 70.69 90 GLY A CA 1
ATOM 702 C C . GLY A 1 90 ? -13.359 3.432 2.899 1.00 70.69 90 GLY A C 1
ATOM 703 O O . GLY A 1 90 ? -13.253 4.511 3.474 1.00 70.69 90 GLY A O 1
ATOM 704 N N . ALA A 1 91 ? -14.108 3.271 1.812 1.00 60.69 91 ALA A N 1
ATOM 705 C CA . ALA A 1 91 ? -14.775 4.346 1.114 1.00 60.69 91 ALA A CA 1
ATOM 706 C C . ALA A 1 91 ? -16.291 4.227 1.335 1.00 60.69 91 ALA A C 1
ATOM 708 O O . ALA A 1 91 ? -16.968 3.490 0.627 1.00 60.69 91 ALA A O 1
ATOM 709 N N . TYR A 1 92 ? -16.855 4.991 2.282 1.00 50.22 92 TYR A N 1
ATOM 710 C CA . TYR A 1 92 ? -18.317 5.046 2.523 1.00 50.22 92 TYR A CA 1
ATOM 711 C C . TYR A 1 92 ? -19.150 5.364 1.266 1.00 50.22 92 TYR A C 1
ATOM 713 O O . TYR A 1 92 ? -20.365 5.201 1.252 1.00 50.22 92 TYR A O 1
ATOM 721 N N . SER A 1 93 ? -18.497 5.821 0.203 1.00 43.09 93 SER A N 1
ATOM 722 C CA . SER A 1 93 ? -19.001 5.858 -1.160 1.00 43.09 93 SER A CA 1
ATOM 723 C C . SER A 1 93 ? -17.809 5.609 -2.081 1.00 43.09 93 SER A C 1
ATOM 725 O O . SER A 1 93 ? -16.692 5.966 -1.708 1.00 43.09 93 SER A O 1
ATOM 727 N N . SER A 1 94 ? -18.026 5.034 -3.268 1.00 42.38 94 SER A N 1
ATOM 728 C CA . SER A 1 94 ? -17.035 4.589 -4.280 1.00 42.38 94 SER A CA 1
ATOM 729 C C . SER A 1 94 ? -16.051 5.644 -4.801 1.00 42.38 94 SER A C 1
ATOM 731 O O . SER A 1 94 ? -15.361 5.444 -5.792 1.00 42.38 94 SER A O 1
ATOM 733 N N . THR A 1 95 ? -16.030 6.783 -4.141 1.00 49.53 95 THR A N 1
ATOM 734 C CA . THR A 1 95 ? -15.439 8.047 -4.512 1.00 49.53 95 THR A CA 1
ATOM 735 C C . THR A 1 95 ? -14.547 8.595 -3.383 1.00 49.53 95 THR A C 1
ATOM 737 O O . THR A 1 95 ? -13.753 9.491 -3.626 1.00 49.53 95 THR A O 1
ATOM 740 N N . ARG A 1 96 ? -14.640 8.078 -2.141 1.00 59.03 96 ARG A N 1
ATOM 741 C CA . ARG A 1 96 ? -13.956 8.595 -0.925 1.00 59.03 96 ARG A CA 1
ATOM 742 C C . ARG A 1 96 ? -12.601 7.929 -0.633 1.00 59.03 96 ARG A C 1
ATOM 744 O O . ARG A 1 96 ? -12.252 7.752 0.531 1.00 59.03 96 ARG A O 1
ATOM 751 N N . LEU A 1 97 ? -11.856 7.498 -1.651 1.00 69.00 97 LEU A N 1
ATOM 752 C CA . LEU A 1 97 ? -10.571 6.830 -1.423 1.00 69.00 97 LEU A CA 1
ATOM 753 C C . LEU A 1 97 ? -9.440 7.862 -1.338 1.00 69.00 97 LEU A C 1
ATOM 755 O O . LEU A 1 97 ? -8.979 8.364 -2.358 1.00 69.00 97 LEU A O 1
ATOM 759 N N . TYR A 1 98 ? -8.985 8.141 -0.118 1.00 75.38 98 TYR A N 1
ATOM 760 C CA . TYR A 1 98 ? -7.743 8.872 0.124 1.00 75.38 98 TYR A CA 1
ATOM 761 C C . TYR A 1 98 ? -6.602 7.872 0.303 1.00 75.38 98 TYR A C 1
ATOM 763 O O . TYR A 1 98 ? -6.727 6.921 1.081 1.00 75.38 98 TYR A O 1
ATOM 771 N N . VAL A 1 99 ? -5.500 8.065 -0.415 1.00 81.56 99 VAL A N 1
ATOM 772 C CA . VAL A 1 99 ? -4.377 7.123 -0.401 1.00 81.56 99 VAL A CA 1
ATOM 773 C C . VAL A 1 99 ? -3.275 7.648 0.514 1.00 81.56 99 VAL A C 1
ATOM 775 O O . VAL A 1 99 ? -2.928 8.822 0.487 1.00 81.56 99 VAL A O 1
ATOM 778 N N . VAL A 1 100 ? -2.698 6.772 1.331 1.00 80.38 100 VAL A N 1
ATOM 779 C CA . VAL A 1 100 ? -1.455 7.061 2.054 1.00 80.38 100 VAL A CA 1
ATOM 780 C C . VAL A 1 100 ? -0.411 6.081 1.551 1.00 80.38 100 VAL A C 1
ATOM 782 O O . VAL A 1 100 ? -0.637 4.871 1.570 1.00 80.38 100 VAL A O 1
ATOM 785 N N . SER A 1 101 ? 0.713 6.597 1.064 1.00 79.19 101 SER A N 1
ATOM 786 C CA . SER A 1 101 ? 1.807 5.782 0.535 1.00 79.19 101 SER A CA 1
ATOM 787 C C . SER A 1 101 ? 3.145 6.349 0.976 1.00 79.19 101 SER A C 1
ATOM 789 O O . SER A 1 101 ? 3.277 7.539 1.241 1.00 79.19 101 SER A O 1
ATOM 791 N N . THR A 1 102 ? 4.173 5.512 1.009 1.00 76.50 102 THR A N 1
ATOM 792 C CA . THR A 1 102 ? 5.547 6.004 1.094 1.00 76.50 102 THR A CA 1
ATOM 793 C C . THR A 1 102 ? 5.948 6.669 -0.226 1.00 76.50 102 THR A C 1
ATOM 795 O O . THR A 1 102 ? 5.489 6.260 -1.302 1.00 76.50 102 THR A O 1
ATOM 798 N N . ARG A 1 103 ? 6.797 7.704 -0.166 1.00 68.25 103 ARG A N 1
ATOM 799 C CA . ARG A 1 103 ? 7.355 8.380 -1.349 1.00 68.25 103 ARG A CA 1
ATOM 800 C C . ARG A 1 103 ? 8.507 7.567 -1.944 1.00 68.25 103 ARG A C 1
ATOM 802 O O . ARG A 1 103 ? 9.663 7.972 -1.911 1.00 68.25 103 ARG A O 1
ATOM 809 N N . VAL A 1 104 ? 8.190 6.391 -2.473 1.00 62.47 104 VAL A N 1
ATOM 810 C CA . VAL A 1 104 ? 9.154 5.516 -3.153 1.00 62.47 104 VAL A CA 1
ATOM 811 C C . VAL A 1 104 ? 8.577 5.022 -4.481 1.00 62.47 104 VAL A C 1
ATOM 813 O O . VAL A 1 104 ? 7.409 4.644 -4.566 1.00 62.47 104 VAL A O 1
ATOM 816 N N . GLY A 1 105 ? 9.399 5.014 -5.533 1.00 61.03 105 GLY A N 1
ATOM 817 C CA . GLY A 1 105 ? 8.985 4.605 -6.882 1.00 61.03 105 GLY A CA 1
ATOM 818 C C . GLY A 1 105 ? 8.094 5.628 -7.604 1.00 61.03 105 GLY A C 1
ATOM 819 O O . GLY A 1 105 ? 8.085 6.802 -7.255 1.00 61.03 105 GLY A O 1
ATOM 820 N N . GLY A 1 106 ? 7.345 5.174 -8.617 1.00 61.25 106 GLY A N 1
ATOM 821 C CA . GLY A 1 106 ? 6.501 6.019 -9.483 1.00 61.25 106 GLY A CA 1
ATOM 822 C C . GLY A 1 106 ? 5.125 6.395 -8.913 1.00 61.25 106 GLY A C 1
ATOM 823 O O . GLY A 1 106 ? 4.297 6.933 -9.635 1.00 61.25 106 GLY A O 1
ATOM 824 N N . MET A 1 1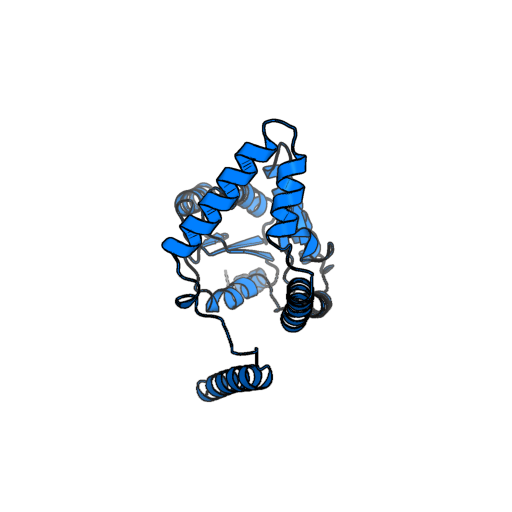07 ? 4.828 6.120 -7.635 1.00 63.09 107 MET A N 1
ATOM 825 C CA . MET A 1 107 ? 3.535 6.500 -7.029 1.00 63.09 107 MET A CA 1
ATOM 826 C C . MET A 1 107 ? 3.228 8.011 -7.064 1.00 63.09 107 MET A C 1
ATOM 828 O O . MET A 1 107 ? 2.069 8.355 -7.302 1.00 63.09 107 MET A O 1
ATOM 832 N N . PRO A 1 108 ? 4.211 8.921 -6.898 1.00 59.12 108 PRO A N 1
ATOM 833 C CA . PRO A 1 108 ? 3.987 10.358 -7.079 1.00 59.12 108 PRO A CA 1
ATOM 834 C C . PRO A 1 108 ? 3.550 10.759 -8.493 1.00 59.12 108 PRO A C 1
ATOM 836 O O . PRO A 1 108 ? 2.937 11.804 -8.666 1.00 59.12 108 PRO A O 1
ATOM 839 N N . GLU A 1 109 ? 3.824 9.929 -9.501 1.00 63.31 109 GLU A N 1
ATOM 840 C CA . GLU A 1 109 ? 3.428 10.175 -10.895 1.00 63.31 109 GLU A CA 1
ATOM 841 C C . GLU A 1 109 ? 1.982 9.730 -11.166 1.00 63.31 109 GLU A C 1
ATOM 843 O O . GLU A 1 109 ? 1.398 10.067 -12.195 1.00 63.31 109 GLU A O 1
ATOM 848 N N . ILE A 1 110 ? 1.409 8.952 -10.242 1.00 67.06 110 ILE A N 1
ATOM 849 C CA . ILE A 1 110 ? 0.196 8.164 -10.451 1.00 67.06 110 ILE A CA 1
ATOM 850 C C . ILE A 1 110 ? -1.048 8.865 -9.901 1.00 67.06 110 ILE A C 1
ATOM 852 O O . ILE A 1 110 ? -2.111 8.742 -10.513 1.00 67.06 110 ILE A O 1
ATOM 856 N N . LEU A 1 111 ? -0.948 9.588 -8.781 1.00 70.31 111 LEU A N 1
ATOM 857 C CA . LEU A 1 111 ? -2.081 10.269 -8.146 1.00 70.31 111 LEU A CA 1
ATOM 858 C C . LEU A 1 111 ? -1.772 11.745 -7.848 1.00 70.31 111 LEU A C 1
ATOM 860 O O . LEU A 1 111 ? -0.659 12.054 -7.428 1.00 70.31 111 LEU A O 1
ATOM 864 N N . PRO A 1 112 ? -2.751 12.655 -8.015 1.00 72.00 112 PRO A N 1
ATOM 865 C CA . PRO A 1 112 ? -2.611 14.053 -7.620 1.00 72.00 112 PRO A CA 1
ATOM 866 C C . PRO A 1 112 ? -2.308 14.245 -6.131 1.00 72.00 112 PRO A C 1
ATOM 868 O O . PRO A 1 112 ? -2.868 13.534 -5.300 1.00 72.00 112 PRO A O 1
ATOM 871 N N . GLU A 1 113 ? -1.524 15.274 -5.795 1.00 73.81 113 GLU A N 1
ATOM 872 C CA . GLU A 1 113 ? -1.131 15.613 -4.414 1.00 73.81 113 GLU A CA 1
ATOM 873 C C . GLU A 1 113 ? -2.321 15.859 -3.464 1.00 73.81 113 GLU A C 1
ATOM 875 O O . GLU A 1 113 ? -2.208 15.646 -2.265 1.00 73.81 113 GLU A O 1
ATOM 880 N N . ASP A 1 114 ? -3.491 16.250 -3.978 1.00 72.38 114 ASP A N 1
ATOM 881 C CA . ASP A 1 114 ? -4.719 16.457 -3.195 1.00 72.38 114 ASP A CA 1
ATOM 882 C C . ASP A 1 114 ? -5.481 15.159 -2.850 1.00 72.38 114 ASP A C 1
ATOM 884 O O . ASP A 1 114 ? -6.503 15.193 -2.158 1.00 72.38 114 ASP A O 1
ATOM 888 N N . MET A 1 115 ? -5.001 14.009 -3.331 1.00 71.69 115 MET A N 1
ATOM 889 C CA . MET A 1 115 ? -5.622 12.690 -3.144 1.00 71.69 115 MET A CA 1
ATOM 890 C C . MET A 1 115 ? -4.701 11.679 -2.449 1.00 71.69 115 MET A C 1
ATOM 892 O O . MET A 1 115 ? -5.128 10.558 -2.148 1.00 71.69 115 MET A O 1
ATOM 896 N N . ILE A 1 116 ? -3.446 12.063 -2.209 1.00 79.31 116 ILE A N 1
ATOM 897 C CA . ILE A 1 116 ? -2.427 11.206 -1.619 1.00 79.31 116 ILE A CA 1
ATOM 898 C C . ILE A 1 116 ? -1.616 11.970 -0.573 1.00 79.31 116 ILE A C 1
ATOM 900 O O . ILE A 1 116 ? -1.124 13.062 -0.833 1.00 79.31 116 ILE A O 1
ATOM 904 N N . SER A 1 117 ? -1.447 11.382 0.611 1.00 78.62 117 SER A N 1
ATOM 905 C CA . SER A 1 117 ? -0.422 11.836 1.556 1.00 78.62 117 SER A CA 1
ATOM 906 C C . SER A 1 117 ? 0.789 10.921 1.467 1.00 78.62 117 SER A C 1
ATOM 908 O O . SER A 1 117 ? 0.659 9.691 1.441 1.00 78.62 117 SER A O 1
ATOM 910 N N . PHE A 1 118 ? 1.968 11.534 1.403 1.00 78.31 118 PHE A N 1
ATOM 911 C CA . PHE A 1 118 ? 3.228 10.819 1.334 1.00 78.31 118 PHE A CA 1
ATOM 912 C C . PHE A 1 118 ? 3.915 10.787 2.694 1.00 78.31 118 PHE A C 1
ATOM 914 O O . PHE A 1 118 ? 4.145 11.828 3.307 1.00 78.31 118 PHE A O 1
ATOM 921 N N . ALA A 1 119 ? 4.299 9.586 3.118 1.00 74.44 119 ALA A N 1
ATOM 922 C CA . ALA A 1 119 ? 5.312 9.406 4.148 1.00 74.44 119 ALA A CA 1
ATOM 923 C C . ALA A 1 119 ? 6.694 9.396 3.476 1.00 74.44 119 ALA A C 1
ATOM 925 O O . ALA A 1 119 ? 6.932 8.604 2.555 1.00 74.44 119 ALA A O 1
ATOM 926 N N . GLU A 1 120 ? 7.583 10.298 3.886 1.00 73.44 120 GLU A N 1
ATOM 927 C CA . GLU A 1 120 ? 8.973 10.293 3.429 1.00 73.44 120 GLU A CA 1
ATOM 928 C C . GLU A 1 120 ? 9.764 9.239 4.216 1.00 73.44 120 GLU A C 1
ATOM 930 O O . GLU A 1 120 ? 9.513 9.066 5.408 1.00 73.44 120 GLU A O 1
ATOM 935 N N . PRO A 1 121 ? 10.662 8.481 3.564 1.00 64.00 121 PRO A N 1
ATOM 936 C CA . PRO A 1 121 ? 11.554 7.582 4.277 1.00 64.00 121 PRO A CA 1
ATOM 937 C C . PRO A 1 121 ? 12.709 8.390 4.901 1.00 64.00 121 PRO A C 1
ATOM 939 O O . PRO A 1 121 ? 13.754 8.559 4.269 1.00 64.00 121 PRO A O 1
ATOM 942 N N . GLU A 1 122 ? 12.502 8.951 6.094 1.00 61.22 122 GLU A N 1
ATOM 943 C CA . GLU A 1 122 ? 13.534 9.629 6.900 1.00 61.22 122 GLU A CA 1
ATOM 944 C C . GLU A 1 122 ? 14.064 8.717 8.033 1.00 61.22 122 GLU A C 1
ATOM 946 O O . GLU A 1 122 ? 13.612 7.589 8.214 1.00 61.22 122 GLU A O 1
ATOM 951 N N . GLU A 1 123 ? 15.043 9.180 8.826 1.00 57.41 123 GLU A N 1
ATOM 952 C CA . GLU A 1 123 ? 15.659 8.395 9.920 1.00 57.41 123 GLU A CA 1
ATOM 953 C C . GLU A 1 123 ? 14.649 7.890 10.981 1.00 57.41 123 GLU A C 1
ATOM 955 O O . GLU A 1 123 ? 14.945 6.926 11.693 1.00 57.41 123 GLU A O 1
ATOM 960 N N . ASP A 1 124 ? 13.453 8.493 11.065 1.00 68.62 124 ASP A N 1
ATOM 961 C CA . ASP A 1 124 ? 12.322 8.046 11.894 1.00 68.62 124 ASP A CA 1
ATOM 962 C C . ASP A 1 124 ? 11.056 7.787 11.049 1.00 68.62 124 ASP A C 1
ATOM 964 O O . ASP A 1 124 ? 10.018 8.433 11.218 1.00 68.62 124 ASP A O 1
ATOM 968 N N . ASP A 1 125 ? 11.132 6.787 10.159 1.00 72.44 125 ASP A N 1
ATOM 969 C CA . ASP A 1 125 ? 10.029 6.276 9.318 1.00 72.44 125 ASP A CA 1
ATOM 970 C C . ASP A 1 125 ? 8.675 6.149 10.059 1.00 72.44 125 ASP A C 1
ATOM 972 O O . ASP A 1 125 ? 7.595 6.262 9.470 1.00 72.44 125 ASP A O 1
ATOM 976 N N . LEU A 1 126 ? 8.696 5.878 11.369 1.00 79.94 126 LEU A N 1
ATOM 977 C CA . LEU A 1 126 ? 7.491 5.692 12.178 1.00 79.94 126 LEU A CA 1
ATOM 978 C C . LEU A 1 126 ? 6.757 7.003 12.462 1.00 79.94 126 LEU A C 1
ATOM 980 O O . LEU A 1 126 ? 5.521 7.005 12.509 1.00 79.94 126 LEU A O 1
ATOM 984 N N . ALA A 1 127 ? 7.492 8.089 12.701 1.00 81.44 127 ALA A N 1
ATOM 985 C CA . ALA A 1 127 ? 6.914 9.399 12.969 1.00 81.44 127 ALA A CA 1
ATOM 986 C C . ALA A 1 127 ? 6.229 9.958 11.717 1.00 81.44 127 ALA A C 1
ATOM 988 O O . ALA A 1 127 ? 5.098 10.445 11.805 1.00 81.44 127 ALA A O 1
ATOM 989 N N . ASP A 1 128 ? 6.851 9.797 10.550 1.00 82.88 128 ASP A N 1
ATOM 990 C CA . ASP A 1 128 ? 6.295 10.283 9.289 1.00 82.88 128 ASP A CA 1
ATOM 991 C C . ASP A 1 128 ? 5.067 9.509 8.832 1.00 82.88 128 ASP A C 1
ATOM 993 O O . ASP A 1 128 ? 4.068 10.117 8.444 1.00 82.88 128 ASP A O 1
ATOM 997 N N . VAL A 1 129 ? 5.074 8.176 8.937 1.00 85.19 129 VAL A N 1
ATOM 998 C CA . VAL A 1 129 ? 3.877 7.377 8.628 1.00 85.19 129 VAL A CA 1
ATOM 999 C C . VAL A 1 129 ? 2.727 7.747 9.566 1.00 85.19 129 VAL A C 1
ATOM 1001 O O . VAL A 1 129 ? 1.587 7.893 9.122 1.00 85.19 129 VAL A O 1
ATOM 1004 N N . PHE A 1 130 ? 3.007 7.947 10.857 1.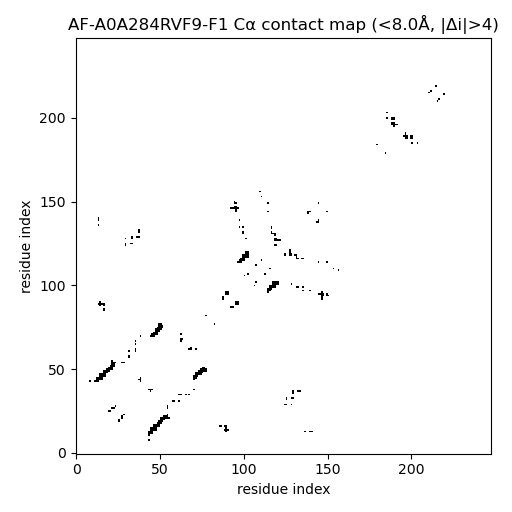00 87.50 130 PHE A N 1
ATOM 1005 C CA . PHE A 1 130 ? 1.991 8.395 11.807 1.00 87.50 130 PHE A CA 1
ATOM 1006 C C . PHE A 1 130 ? 1.436 9.779 11.440 1.00 87.50 130 PHE A C 1
ATOM 1008 O O . PHE A 1 130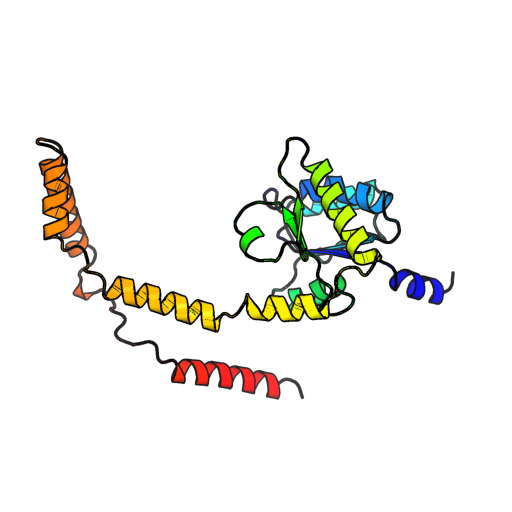 ? 0.215 9.959 11.443 1.00 87.50 130 PHE A O 1
ATOM 1015 N N . ARG A 1 131 ? 2.302 10.736 11.084 1.00 88.75 131 ARG A N 1
ATOM 1016 C CA . ARG A 1 131 ? 1.910 12.081 10.640 1.00 88.75 131 ARG A CA 1
ATOM 1017 C C . ARG A 1 131 ? 1.041 12.023 9.383 1.00 88.75 131 ARG A C 1
ATOM 1019 O O . ARG A 1 131 ? -0.057 12.570 9.393 1.00 88.75 131 ARG A O 1
ATOM 1026 N N . ALA A 1 132 ? 1.474 11.300 8.351 1.00 87.31 132 ALA A N 1
ATOM 1027 C CA . ALA A 1 132 ? 0.759 11.185 7.080 1.00 87.31 132 ALA A CA 1
ATOM 1028 C C . ALA A 1 132 ? -0.637 10.554 7.242 1.00 87.31 132 ALA A C 1
ATOM 1030 O O . ALA A 1 132 ? -1.612 11.036 6.663 1.00 87.31 132 ALA A O 1
ATOM 1031 N N . ILE A 1 133 ? -0.759 9.502 8.065 1.00 87.69 133 ILE A N 1
ATOM 1032 C CA . ILE A 1 133 ? -2.060 8.890 8.380 1.00 87.69 133 ILE A CA 1
ATOM 1033 C C . ILE A 1 133 ? -2.937 9.862 9.184 1.00 87.69 133 ILE A C 1
ATOM 1035 O O . ILE A 1 133 ? -4.131 9.966 8.912 1.00 87.69 133 ILE A O 1
ATOM 1039 N N . SER A 1 134 ? -2.362 10.585 10.148 1.00 88.06 134 SER A N 1
ATOM 1040 C CA . SER A 1 134 ? -3.092 11.564 10.966 1.00 88.06 134 SER A CA 1
ATOM 1041 C C . SER A 1 134 ? -3.658 12.705 10.117 1.00 88.06 134 SER A C 1
ATOM 1043 O O . SER A 1 134 ? -4.848 12.999 10.201 1.00 88.06 134 SER A O 1
ATOM 1045 N N . GLU A 1 135 ? -2.843 13.282 9.231 1.00 87.06 135 GLU A N 1
ATOM 1046 C CA . GLU A 1 135 ? -3.269 14.307 8.269 1.00 87.06 135 GLU A CA 1
ATOM 1047 C C . GLU A 1 135 ? -4.390 13.791 7.359 1.00 87.06 135 GLU A C 1
ATOM 1049 O O . GLU A 1 135 ? -5.393 14.475 7.155 1.00 87.06 135 GLU A O 1
ATOM 1054 N N . ALA A 1 136 ? -4.269 12.558 6.855 1.00 85.38 136 ALA A N 1
ATOM 1055 C CA . ALA A 1 136 ? -5.308 11.939 6.037 1.00 85.38 136 ALA A CA 1
ATOM 1056 C C . ALA A 1 136 ? -6.637 11.799 6.800 1.00 85.38 136 ALA A C 1
ATOM 1058 O O . ALA A 1 136 ? -7.697 12.135 6.266 1.00 85.38 136 ALA A O 1
ATOM 1059 N N . ILE A 1 137 ? -6.595 11.349 8.061 1.00 84.50 137 ILE A N 1
ATOM 1060 C CA . ILE A 1 137 ? -7.783 11.242 8.921 1.00 84.50 137 ILE A CA 1
ATOM 1061 C C . ILE A 1 137 ? -8.424 12.619 9.119 1.00 84.50 137 ILE A C 1
ATOM 1063 O O . ILE A 1 137 ? -9.643 12.737 9.001 1.00 84.50 137 ILE A O 1
ATOM 1067 N N . GLU A 1 138 ? -7.636 13.665 9.373 1.00 84.25 138 GLU A N 1
ATOM 1068 C CA . GLU A 1 138 ? -8.151 15.028 9.538 1.00 84.25 138 GLU A CA 1
ATOM 1069 C C . GLU A 1 138 ? -8.779 15.583 8.254 1.00 84.25 138 GLU A C 1
ATOM 1071 O O . GLU A 1 138 ? -9.835 16.216 8.308 1.00 84.25 138 GLU A O 1
ATOM 1076 N N . ILE A 1 139 ? -8.171 15.344 7.090 1.00 81.38 139 ILE A N 1
ATOM 1077 C CA . ILE A 1 139 ? -8.711 15.772 5.790 1.00 81.38 139 ILE A CA 1
ATOM 1078 C C . ILE A 1 139 ? -10.060 15.096 5.524 1.00 81.38 139 ILE A C 1
ATOM 1080 O O . ILE A 1 139 ? -11.025 15.771 5.148 1.00 81.38 139 ILE A O 1
ATOM 1084 N N . ILE A 1 140 ? -10.144 13.783 5.763 1.00 78.75 140 ILE A N 1
ATOM 1085 C CA . ILE A 1 140 ? -11.376 13.005 5.588 1.00 78.75 140 ILE A CA 1
ATOM 1086 C C . ILE A 1 140 ? -12.443 13.453 6.592 1.00 78.75 140 ILE A C 1
ATOM 1088 O O . ILE A 1 140 ? -13.596 13.657 6.209 1.00 78.75 140 ILE A O 1
ATOM 1092 N N . SER A 1 141 ? -12.068 13.624 7.863 1.00 76.38 141 SER A N 1
ATOM 1093 C CA . SER A 1 141 ? -12.988 13.986 8.945 1.00 76.38 141 SER A CA 1
ATOM 1094 C C . SER A 1 141 ? -13.545 15.402 8.802 1.00 76.38 141 SER A C 1
ATOM 1096 O O . SER A 1 141 ? -14.656 15.656 9.254 1.00 76.38 141 SER A O 1
ATOM 1098 N N . ASN A 1 142 ? -12.798 16.318 8.183 1.00 76.50 142 ASN A N 1
ATOM 1099 C CA . ASN A 1 142 ? -13.243 17.688 7.924 1.00 76.50 142 ASN A CA 1
ATOM 1100 C C . ASN A 1 142 ? -14.013 17.837 6.597 1.00 76.50 142 ASN A C 1
ATOM 1102 O O . ASN A 1 142 ? -14.252 18.964 6.170 1.00 76.50 142 ASN A O 1
ATOM 1106 N N . GLU A 1 143 ? -14.340 16.731 5.913 1.00 69.00 143 GLU A N 1
ATOM 1107 C CA . GLU A 1 143 ? -15.004 16.708 4.596 1.00 69.00 143 GLU A CA 1
ATOM 1108 C C . GLU A 1 143 ? -14.312 17.566 3.522 1.00 69.00 143 GLU A C 1
ATOM 1110 O O . GLU A 1 143 ? -14.919 17.972 2.534 1.00 69.00 143 GLU A O 1
ATOM 1115 N N . LYS A 1 144 ? -13.007 17.818 3.675 1.00 65.69 144 LYS A N 1
ATOM 1116 C CA . LYS A 1 144 ? -12.227 18.646 2.740 1.00 65.69 144 LYS A CA 1
ATOM 1117 C C . LYS A 1 144 ? -11.882 17.924 1.437 1.00 65.69 144 LYS A C 1
ATOM 1119 O O . LYS A 1 144 ? -11.330 18.538 0.529 1.00 65.69 144 LYS A O 1
ATOM 1124 N N . HIS A 1 145 ? -12.188 16.633 1.348 1.00 68.69 145 HIS A N 1
ATOM 1125 C CA . HIS A 1 145 ? -11.950 15.812 0.171 1.00 68.69 145 HIS A CA 1
ATOM 1126 C C . HIS A 1 145 ? -13.268 15.572 -0.573 1.00 68.69 145 HIS A C 1
ATOM 1128 O O . HIS A 1 145 ? -14.112 14.816 -0.087 1.00 68.69 145 HIS A O 1
ATOM 1134 N N . ASP A 1 146 ? -13.432 16.216 -1.737 1.00 67.56 146 ASP A N 1
ATOM 1135 C CA . ASP A 1 146 ? -14.580 15.999 -2.623 1.00 67.56 146 ASP A CA 1
ATOM 1136 C C . ASP A 1 146 ? -14.418 14.670 -3.380 1.00 67.56 146 ASP A C 1
ATOM 1138 O O . ASP A 1 146 ? -13.600 14.572 -4.303 1.00 67.56 146 ASP A O 1
ATOM 1142 N N . PRO A 1 147 ? -15.213 13.650 -3.034 1.00 67.81 147 PRO A N 1
ATOM 1143 C CA . PRO A 1 147 ? -15.041 12.301 -3.549 1.00 67.81 147 PRO A CA 1
ATOM 1144 C C . PRO A 1 147 ? -15.348 12.202 -5.051 1.00 67.81 147 PRO A C 1
ATOM 1146 O O . PRO A 1 147 ? -14.723 11.452 -5.805 1.00 67.81 147 PRO A O 1
ATOM 1149 N N . ILE A 1 148 ? -16.375 12.927 -5.496 1.00 71.12 148 ILE A N 1
ATOM 1150 C CA . ILE A 1 148 ? -16.895 12.806 -6.861 1.00 71.12 148 ILE A CA 1
ATOM 1151 C C . ILE A 1 148 ? -15.883 13.412 -7.825 1.00 71.12 148 ILE A C 1
ATOM 1153 O O . ILE A 1 148 ? -15.495 12.773 -8.804 1.00 71.12 148 ILE A O 1
ATOM 1157 N N . ARG A 1 149 ? -15.375 14.595 -7.477 1.00 74.50 149 ARG A N 1
ATOM 1158 C CA . ARG A 1 149 ? -14.322 15.274 -8.227 1.00 74.50 149 ARG A CA 1
ATOM 1159 C C . ARG A 1 149 ? -13.043 14.442 -8.306 1.00 74.50 149 ARG A C 1
ATOM 1161 O O . ARG A 1 149 ? -12.424 14.365 -9.365 1.00 74.50 149 ARG A O 1
ATOM 1168 N N . ALA A 1 150 ? -12.672 13.795 -7.204 1.00 70.19 150 ALA A N 1
ATOM 1169 C CA . ALA A 1 150 ? -11.568 12.846 -7.130 1.00 70.19 150 ALA A CA 1
ATOM 1170 C C . ALA A 1 150 ? -11.706 11.710 -8.165 1.00 70.19 150 ALA A C 1
ATOM 1172 O O . ALA A 1 150 ? -10.804 11.473 -8.974 1.00 70.19 150 ALA A O 1
ATOM 1173 N N . HIS A 1 151 ? -12.863 11.046 -8.194 1.00 73.62 151 HIS A N 1
ATOM 1174 C CA . HIS A 1 151 ? -13.145 9.956 -9.134 1.00 73.62 151 HIS A CA 1
ATOM 1175 C C . HIS A 1 151 ? -13.161 10.409 -10.598 1.00 73.62 151 HIS A C 1
ATOM 1177 O O . HIS A 1 151 ? -12.591 9.742 -11.464 1.00 73.62 151 HIS A O 1
ATOM 1183 N N . GLU A 1 152 ? -13.791 11.550 -10.888 1.00 75.50 152 GLU A N 1
ATOM 1184 C CA . GLU A 1 152 ? -13.820 12.125 -12.238 1.00 75.50 152 GLU A CA 1
ATOM 1185 C C . GLU A 1 152 ? -12.415 12.416 -12.761 1.00 75.50 152 GLU A C 1
ATOM 1187 O O . GLU A 1 152 ? -12.117 12.150 -13.925 1.00 75.50 152 GLU A O 1
ATOM 1192 N N . ARG A 1 153 ? -11.523 12.884 -11.887 1.00 73.75 153 ARG A N 1
ATOM 1193 C CA . ARG A 1 153 ? -10.135 13.171 -12.236 1.00 73.75 153 ARG A CA 1
ATOM 1194 C C . ARG A 1 153 ? -9.341 11.888 -12.500 1.00 73.75 153 ARG A C 1
ATOM 1196 O O . ARG A 1 153 ? -8.658 11.817 -13.516 1.00 73.75 153 ARG A O 1
ATOM 1203 N N . ILE A 1 154 ? -9.475 10.847 -11.670 1.00 72.94 154 ILE A N 1
ATOM 1204 C CA . ILE A 1 154 ? -8.779 9.555 -11.874 1.00 72.94 154 ILE A CA 1
ATOM 1205 C C . ILE A 1 154 ? -9.128 8.933 -13.233 1.00 72.94 154 ILE A C 1
ATOM 1207 O O . ILE A 1 154 ? -8.233 8.439 -13.921 1.00 72.94 154 ILE A O 1
ATOM 1211 N N . LYS A 1 155 ? -10.395 9.020 -13.662 1.00 71.31 155 LYS A N 1
ATOM 1212 C CA . LYS A 1 155 ? -10.822 8.544 -14.991 1.00 71.31 155 LYS A CA 1
ATOM 1213 C C . LYS A 1 155 ? -10.052 9.183 -16.147 1.00 71.31 155 LYS A C 1
ATOM 1215 O O . LYS A 1 155 ? -9.918 8.550 -17.185 1.00 71.31 155 LYS A O 1
ATOM 1220 N N . THR A 1 156 ? -9.562 10.413 -15.985 1.00 70.56 156 THR A N 1
ATOM 1221 C CA . THR A 1 156 ? -8.788 11.097 -17.033 1.00 70.56 156 THR A CA 1
ATOM 1222 C C . THR A 1 156 ? -7.323 10.666 -17.099 1.00 70.56 156 THR A C 1
ATOM 1224 O O . THR A 1 156 ? -6.710 10.810 -18.153 1.00 70.56 156 THR A O 1
ATOM 1227 N N . PHE A 1 157 ? -6.758 10.128 -16.011 1.00 65.94 157 PHE A N 1
ATOM 1228 C CA . PHE A 1 157 ? -5.351 9.711 -15.955 1.00 65.94 157 PHE A CA 1
ATOM 1229 C C . PHE A 1 157 ? -5.147 8.239 -16.338 1.00 65.94 157 PHE A C 1
ATOM 1231 O O 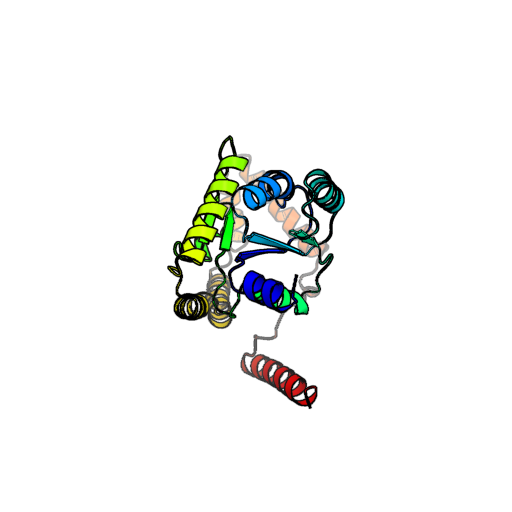. PHE A 1 157 ? -4.144 7.906 -16.964 1.00 65.94 157 PHE A O 1
ATOM 1238 N N . TYR A 1 158 ? -6.093 7.364 -15.976 1.00 65.31 158 TYR A N 1
ATOM 1239 C CA . TYR A 1 158 ? -5.997 5.913 -16.180 1.00 65.31 158 TYR A CA 1
ATOM 1240 C C . TYR A 1 158 ? -6.914 5.430 -17.294 1.00 65.31 158 TYR A C 1
ATOM 1242 O O . TYR A 1 158 ? -7.936 4.791 -17.044 1.00 65.31 158 TYR A O 1
ATOM 1250 N N . ASP A 1 159 ? -6.519 5.714 -18.530 1.00 73.00 159 ASP A N 1
ATOM 1251 C CA . ASP A 1 159 ? -7.151 5.147 -19.715 1.00 73.00 159 ASP A CA 1
ATOM 1252 C C . ASP A 1 159 ? -6.188 4.183 -20.417 1.00 73.00 159 ASP A C 1
ATOM 1254 O O . ASP A 1 159 ? -5.235 4.590 -21.086 1.00 73.00 159 ASP A O 1
ATOM 1258 N N . TRP A 1 160 ? -6.440 2.882 -20.255 1.00 76.19 160 TRP A N 1
ATOM 1259 C CA . TRP A 1 160 ? -5.653 1.835 -20.907 1.00 76.19 160 TRP A CA 1
ATOM 1260 C C . TRP A 1 160 ? -5.679 1.942 -22.433 1.00 76.19 160 TRP A C 1
ATOM 1262 O O . TRP A 1 160 ? -4.705 1.534 -23.061 1.00 76.19 160 TRP A O 1
ATOM 1272 N N . ALA A 1 161 ? -6.729 2.522 -23.029 1.00 78.44 161 ALA A N 1
ATOM 1273 C CA . ALA A 1 161 ? -6.776 2.744 -24.471 1.00 78.44 161 ALA A CA 1
ATOM 1274 C C . ALA A 1 161 ? -5.703 3.753 -24.905 1.00 78.44 161 ALA A C 1
ATOM 1276 O O . ALA A 1 161 ? -4.939 3.481 -25.828 1.00 78.44 161 ALA A O 1
ATOM 1277 N N . GLN A 1 162 ? -5.557 4.864 -24.174 1.00 77.69 162 GLN A N 1
ATOM 1278 C CA . GLN A 1 162 ? -4.502 5.847 -24.442 1.00 77.69 162 GLN A CA 1
ATOM 1279 C C . GLN A 1 162 ? -3.101 5.289 -24.180 1.00 77.69 162 GLN A C 1
ATOM 1281 O O . GLN A 1 162 ? -2.164 5.602 -24.915 1.00 77.69 162 GLN A O 1
ATOM 1286 N N . VAL A 1 163 ? -2.928 4.477 -23.130 1.00 82.31 163 VAL A N 1
ATOM 1287 C CA . VAL A 1 163 ? -1.637 3.824 -22.855 1.00 82.31 163 VAL A CA 1
ATOM 1288 C C . VAL A 1 163 ? -1.270 2.873 -23.993 1.00 82.31 163 VAL A C 1
ATOM 1290 O O . VAL A 1 163 ? -0.121 2.886 -24.438 1.00 82.31 163 VAL A O 1
ATOM 1293 N N . ALA A 1 164 ? -2.227 2.090 -24.496 1.00 84.31 164 ALA A N 1
ATOM 1294 C CA . ALA A 1 164 ? -2.018 1.192 -25.626 1.00 84.31 164 ALA A CA 1
ATOM 1295 C C . ALA A 1 164 ? -1.643 1.964 -26.900 1.00 84.31 164 ALA A C 1
ATOM 1297 O O . ALA A 1 164 ? -0.606 1.669 -27.488 1.00 84.31 164 ALA A O 1
ATOM 1298 N N . GLU A 1 165 ? -2.400 3.006 -27.257 1.00 84.69 165 GLU A N 1
ATOM 1299 C CA . GLU A 1 165 ? -2.140 3.842 -28.439 1.00 84.69 165 GLU A CA 1
ATOM 1300 C C . GLU A 1 165 ? -0.746 4.491 -28.386 1.00 84.69 165 GLU A C 1
ATOM 1302 O O . GLU A 1 165 ? 0.041 4.408 -29.330 1.00 84.69 165 GLU A O 1
ATOM 1307 N N . ARG A 1 166 ? -0.377 5.089 -27.245 1.00 83.56 166 ARG A N 1
ATOM 1308 C CA . ARG A 1 166 ? 0.960 5.684 -27.066 1.00 83.56 166 ARG A CA 1
ATOM 1309 C C . ARG A 1 166 ? 2.067 4.638 -27.143 1.00 83.56 166 ARG A C 1
ATOM 1311 O O . ARG A 1 166 ? 3.138 4.924 -27.675 1.00 83.56 166 ARG A O 1
ATOM 1318 N N . THR A 1 167 ? 1.821 3.443 -26.608 1.00 85.62 167 THR A N 1
ATOM 1319 C CA . THR A 1 167 ? 2.778 2.334 -26.671 1.00 85.62 167 THR A CA 1
ATOM 1320 C C . THR A 1 167 ? 2.961 1.873 -28.115 1.00 85.62 167 THR A C 1
ATOM 1322 O O . THR A 1 167 ? 4.098 1.710 -28.550 1.00 85.62 167 THR A O 1
ATOM 1325 N N . GLU A 1 168 ? 1.879 1.748 -28.884 1.00 87.19 168 GLU A N 1
ATOM 1326 C CA . GLU A 1 168 ? 1.917 1.381 -30.302 1.00 87.19 168 GLU A CA 1
ATOM 1327 C C . GLU A 1 168 ? 2.775 2.356 -31.113 1.00 87.19 168 GLU A C 1
ATOM 1329 O O . GLU A 1 168 ? 3.676 1.916 -31.821 1.00 87.19 1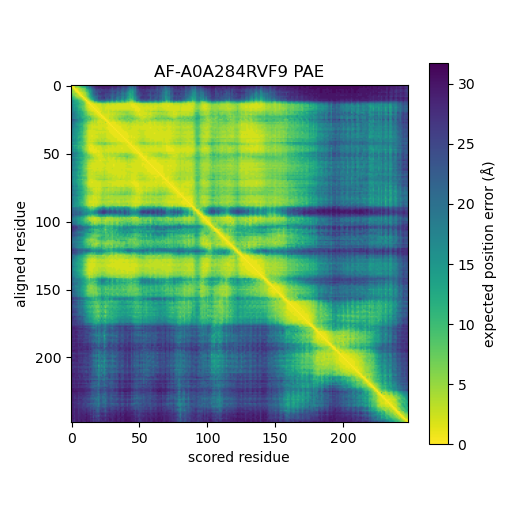68 GLU A O 1
ATOM 1334 N N . VAL A 1 169 ? 2.611 3.670 -30.921 1.00 87.06 169 VAL A N 1
ATOM 1335 C CA . VAL A 1 169 ? 3.443 4.693 -31.585 1.00 87.06 169 VAL A CA 1
ATOM 1336 C C . VAL A 1 169 ? 4.937 4.503 -31.297 1.00 87.06 169 VAL A C 1
ATOM 1338 O O . VAL A 1 169 ? 5.769 4.667 -32.195 1.00 87.06 169 VAL A O 1
ATOM 1341 N N . VAL A 1 170 ? 5.306 4.154 -30.060 1.00 88.50 170 VAL A N 1
ATOM 1342 C CA . VAL A 1 170 ? 6.707 3.883 -29.697 1.00 88.50 170 VAL A CA 1
ATOM 1343 C C . VAL A 1 170 ? 7.218 2.644 -30.424 1.00 88.50 170 VAL A C 1
ATOM 1345 O O . VAL A 1 170 ? 8.300 2.698 -31.010 1.00 88.50 170 VAL A O 1
ATOM 1348 N N . TYR A 1 171 ? 6.446 1.557 -30.437 1.00 83.44 171 TYR A N 1
ATOM 1349 C CA . TYR A 1 171 ? 6.804 0.348 -31.181 1.00 83.44 171 TYR A CA 1
ATOM 1350 C C . TYR A 1 171 ? 6.968 0.640 -32.673 1.00 83.44 171 TYR A C 1
ATOM 1352 O O . TYR A 1 171 ? 8.000 0.302 -33.249 1.00 83.44 171 TYR A O 1
ATOM 1360 N N . ASP A 1 172 ? 6.021 1.355 -33.272 1.00 86.56 172 ASP A N 1
ATOM 1361 C CA . ASP A 1 172 ? 6.062 1.783 -34.666 1.00 86.56 172 ASP A CA 1
ATOM 1362 C C . ASP A 1 172 ? 7.311 2.610 -34.975 1.00 86.56 172 ASP A C 1
ATOM 1364 O O . ASP A 1 172 ? 7.975 2.412 -35.995 1.00 86.56 172 ASP A O 1
ATOM 1368 N N . THR A 1 173 ? 7.665 3.521 -34.069 1.00 86.12 173 THR A N 1
ATOM 1369 C CA . THR A 1 173 ? 8.862 4.355 -34.189 1.00 86.12 173 THR A CA 1
ATOM 1370 C C . THR A 1 173 ? 10.128 3.509 -34.113 1.00 86.12 173 THR A C 1
ATOM 1372 O O . THR A 1 173 ? 11.038 3.716 -34.909 1.00 86.12 173 THR A O 1
ATOM 1375 N N . VAL A 1 174 ? 10.198 2.534 -33.202 1.00 84.94 174 VAL A N 1
ATOM 1376 C CA . VAL A 1 174 ? 11.350 1.627 -33.063 1.00 84.94 174 VAL A CA 1
ATOM 1377 C C . VAL A 1 174 ? 11.478 0.702 -34.275 1.00 84.94 174 VAL A C 1
ATOM 1379 O O . VAL A 1 174 ? 12.588 0.503 -34.771 1.00 84.94 174 VAL A O 1
ATOM 1382 N N . VAL A 1 175 ? 10.368 0.188 -34.802 1.00 80.69 175 VAL A N 1
ATOM 1383 C CA . VAL A 1 175 ? 10.350 -0.655 -36.007 1.00 80.69 175 VAL A CA 1
ATOM 1384 C C . VAL A 1 175 ? 10.789 0.139 -37.238 1.00 80.69 175 VAL A C 1
ATOM 1386 O O . VAL A 1 175 ? 11.598 -0.350 -38.024 1.00 80.69 175 VAL A O 1
ATOM 1389 N N . LYS A 1 176 ? 10.306 1.379 -37.390 1.00 81.88 176 LYS A N 1
ATOM 1390 C CA . LYS A 1 176 ? 10.693 2.288 -38.485 1.00 81.88 176 LYS A CA 1
ATOM 1391 C C . LYS A 1 176 ? 12.090 2.882 -38.291 1.00 81.88 176 LYS A C 1
ATOM 1393 O O . LYS A 1 176 ? 12.694 3.351 -39.257 1.00 81.88 176 LYS A O 1
ATOM 1398 N N . SER A 1 177 ? 12.611 2.889 -37.063 1.00 78.19 177 SER A N 1
ATOM 1399 C CA . SER A 1 177 ? 13.968 3.347 -36.788 1.00 78.19 177 SER A CA 1
ATOM 1400 C C . SER A 1 177 ? 14.972 2.427 -37.472 1.00 78.19 177 SER A C 1
ATOM 1402 O O . SER A 1 177 ? 14.785 1.212 -37.562 1.00 78.19 177 SER A O 1
ATOM 1404 N N . ARG A 1 178 ? 16.054 3.016 -37.987 1.00 69.44 178 ARG A N 1
ATOM 1405 C CA . ARG A 1 178 ? 17.096 2.259 -38.672 1.00 69.44 178 ARG A CA 1
ATOM 1406 C C . ARG A 1 178 ? 17.706 1.267 -37.688 1.00 69.44 178 ARG A C 1
ATOM 1408 O O . ARG A 1 178 ? 18.462 1.654 -36.797 1.00 69.44 178 ARG A O 1
ATOM 1415 N N . GLN A 1 179 ? 17.383 -0.009 -37.870 1.00 66.00 179 GLN A N 1
ATOM 1416 C CA . GLN A 1 179 ? 18.041 -1.095 -37.164 1.00 66.00 179 GLN A CA 1
ATOM 1417 C C . GLN A 1 179 ? 19.542 -0.963 -37.437 1.00 66.00 179 GLN A C 1
ATOM 1419 O O . GLN A 1 179 ? 19.960 -0.909 -38.594 1.00 66.00 179 GLN A O 1
ATOM 1424 N N . MET A 1 180 ? 20.348 -0.837 -36.379 1.00 64.81 180 MET A N 1
ATOM 1425 C CA . MET A 1 180 ? 21.804 -0.771 -36.514 1.00 64.81 180 MET A CA 1
ATOM 1426 C C . MET A 1 180 ? 22.280 -2.034 -37.220 1.00 64.81 180 MET A C 1
ATOM 1428 O O . MET A 1 180 ? 22.307 -3.111 -36.616 1.00 64.81 180 MET A O 1
ATOM 1432 N N . GLU A 1 181 ? 22.658 -1.889 -38.485 1.00 72.62 181 GLU A N 1
ATOM 1433 C CA . GLU A 1 181 ? 23.148 -3.006 -39.271 1.00 72.62 181 GLU A CA 1
ATOM 1434 C C . GLU A 1 181 ? 24.423 -3.569 -38.642 1.00 72.62 181 GLU A C 1
ATOM 1436 O O . GLU A 1 181 ? 25.212 -2.848 -38.016 1.00 72.62 181 GLU A O 1
ATOM 1441 N N . LEU A 1 182 ? 24.650 -4.870 -38.837 1.00 70.75 182 LEU A N 1
ATOM 1442 C CA . LEU A 1 182 ? 25.857 -5.559 -38.372 1.00 70.75 182 LEU A CA 1
ATOM 1443 C C . LEU A 1 182 ? 27.122 -4.799 -38.777 1.00 70.75 182 LEU A C 1
ATOM 1445 O O . LEU A 1 182 ? 28.040 -4.649 -37.978 1.00 70.75 182 LEU A O 1
ATOM 1449 N N . TRP A 1 183 ? 27.126 -4.218 -39.975 1.00 73.31 183 TRP A N 1
ATOM 1450 C CA . TRP A 1 183 ? 28.235 -3.419 -40.478 1.00 73.31 183 TRP A CA 1
ATOM 1451 C C . TRP A 1 183 ? 28.509 -2.144 -39.665 1.00 73.31 183 TRP A C 1
ATOM 1453 O O . TRP A 1 183 ? 29.665 -1.789 -39.426 1.00 73.31 183 TRP A O 1
ATOM 1463 N N . GLU A 1 184 ? 27.467 -1.459 -39.194 1.00 80.00 184 GLU A N 1
ATOM 1464 C CA . GLU A 1 184 ? 27.618 -0.272 -38.344 1.00 80.00 184 GLU A CA 1
ATOM 1465 C C . GLU A 1 184 ? 28.091 -0.640 -36.939 1.00 80.00 184 GLU A C 1
ATOM 1467 O O . GLU A 1 184 ? 28.919 0.073 -36.363 1.00 80.00 184 GLU A O 1
ATOM 1472 N N . ARG A 1 185 ? 27.635 -1.787 -36.419 1.00 78.94 185 ARG A N 1
ATOM 1473 C CA . ARG A 1 185 ? 28.149 -2.368 -35.172 1.00 78.94 185 ARG A CA 1
ATOM 1474 C C . ARG A 1 185 ? 29.633 -2.703 -35.310 1.00 78.94 185 ARG A C 1
ATOM 1476 O O . ARG A 1 185 ? 30.423 -2.214 -34.515 1.00 78.94 185 ARG A O 1
ATOM 1483 N N . MET A 1 186 ? 30.034 -3.414 -36.366 1.00 77.12 186 MET A N 1
ATOM 1484 C CA . MET A 1 186 ? 31.433 -3.779 -36.638 1.00 77.12 186 MET A CA 1
ATOM 1485 C C . MET A 1 186 ? 32.354 -2.554 -36.752 1.00 77.12 186 MET A C 1
ATOM 1487 O O . MET A 1 186 ? 33.437 -2.538 -36.164 1.00 77.12 186 MET A O 1
ATOM 1491 N N . LYS A 1 187 ? 31.919 -1.498 -37.455 1.00 79.81 187 LYS A N 1
ATOM 1492 C CA . LYS A 1 187 ? 32.676 -0.238 -37.575 1.00 79.81 187 LYS A CA 1
ATOM 1493 C C . LYS A 1 187 ? 32.862 0.471 -36.235 1.00 79.81 187 LYS A C 1
ATOM 1495 O O . LYS A 1 187 ? 33.959 0.949 -35.956 1.00 79.81 187 LYS A O 1
ATOM 1500 N N . ARG A 1 188 ? 31.819 0.534 -35.400 1.00 78.31 188 ARG A N 1
ATOM 1501 C CA . ARG A 1 188 ? 31.915 1.114 -34.050 1.00 78.31 188 ARG A CA 1
ATOM 1502 C C . ARG A 1 188 ? 32.794 0.269 -33.132 1.00 78.31 188 ARG A C 1
ATOM 1504 O O . ARG A 1 188 ? 33.596 0.836 -32.397 1.00 78.31 188 ARG A O 1
ATOM 1511 N N . THR A 1 189 ? 32.708 -1.058 -33.228 1.00 77.44 189 THR A N 1
ATOM 1512 C CA . THR A 1 189 ? 33.542 -1.985 -32.454 1.00 77.44 189 THR A CA 1
ATOM 1513 C C . THR A 1 189 ? 35.029 -1.804 -32.761 1.00 77.44 189 THR A C 1
ATOM 1515 O O . THR A 1 189 ? 35.840 -1.728 -31.844 1.00 77.44 189 THR A O 1
ATOM 1518 N N . MET A 1 190 ? 35.395 -1.614 -34.033 1.00 74.69 190 MET A N 1
ATOM 1519 C CA . MET A 1 190 ? 36.777 -1.284 -34.412 1.00 74.69 190 MET A CA 1
ATOM 1520 C C . MET A 1 190 ? 37.253 0.092 -33.910 1.00 74.69 190 MET A C 1
ATOM 1522 O O . MET A 1 190 ? 38.456 0.318 -33.813 1.00 74.69 190 MET A O 1
ATOM 1526 N N . GLY A 1 191 ? 36.337 0.997 -33.546 1.00 78.06 191 GLY A N 1
ATOM 1527 C CA . GLY A 1 191 ? 36.649 2.314 -32.982 1.00 78.06 191 GLY A CA 1
ATOM 1528 C C . GLY A 1 191 ? 37.060 2.311 -31.503 1.00 78.06 191 GLY A C 1
ATOM 1529 O O . GLY A 1 191 ? 37.527 3.334 -31.014 1.00 78.06 191 GLY A O 1
ATOM 1530 N N . LEU A 1 192 ? 36.939 1.184 -30.787 1.00 77.50 192 LEU A N 1
ATOM 1531 C CA . LEU A 1 192 ? 37.260 1.056 -29.351 1.00 77.50 192 LEU A CA 1
ATOM 1532 C C . LEU A 1 192 ? 38.769 0.922 -29.040 1.00 77.50 192 LEU A C 1
ATOM 1534 O O . LEU A 1 192 ? 39.150 0.566 -27.925 1.00 77.50 192 LEU A O 1
ATOM 1538 N N . GLY A 1 193 ? 39.636 1.240 -30.005 1.00 77.56 193 GLY A N 1
ATOM 1539 C CA . GLY A 1 193 ? 41.092 1.298 -29.846 1.00 77.56 193 GLY A CA 1
ATOM 1540 C C . GLY A 1 193 ? 41.847 0.183 -30.577 1.00 77.56 193 GLY A C 1
ATOM 1541 O O . GLY A 1 193 ? 41.287 -0.860 -30.912 1.00 77.56 193 GLY A O 1
ATOM 1542 N N . SER A 1 194 ? 43.148 0.398 -30.808 1.00 76.44 194 SER A N 1
ATOM 1543 C CA . SER A 1 194 ? 43.976 -0.405 -31.729 1.00 76.44 194 SER A CA 1
ATOM 1544 C C . SER A 1 194 ? 44.143 -1.885 -31.359 1.00 76.44 194 SER A C 1
ATOM 1546 O O . SER A 1 194 ? 44.462 -2.685 -32.232 1.00 76.44 194 SER A O 1
ATOM 1548 N N . PHE A 1 195 ? 43.926 -2.259 -30.092 1.00 75.88 195 PHE A N 1
ATOM 1549 C CA . PHE A 1 195 ? 44.027 -3.648 -29.617 1.00 75.88 195 PHE A CA 1
ATOM 1550 C C . PHE A 1 195 ? 42.681 -4.237 -29.182 1.00 75.88 195 PHE A C 1
ATOM 1552 O O . PHE A 1 195 ? 42.377 -5.379 -29.512 1.00 75.88 195 PHE A O 1
ATOM 1559 N N . ALA A 1 196 ? 41.852 -3.464 -28.476 1.00 78.94 196 ALA A N 1
ATOM 1560 C CA . ALA A 1 196 ? 40.554 -3.939 -28.000 1.00 78.94 196 ALA A CA 1
ATOM 1561 C C . ALA A 1 196 ? 39.536 -4.102 -29.143 1.00 78.94 196 ALA A C 1
ATOM 1563 O O . ALA A 1 196 ? 38.766 -5.060 -29.144 1.00 78.94 196 ALA A O 1
ATOM 1564 N N . GLY A 1 197 ? 39.559 -3.213 -30.142 1.00 83.31 197 GLY A N 1
ATOM 1565 C CA . GLY A 1 197 ? 38.608 -3.237 -31.255 1.00 83.31 197 GLY A CA 1
ATOM 1566 C C . GLY A 1 197 ? 38.628 -4.541 -32.066 1.00 83.31 197 GLY A C 1
ATOM 1567 O O . GLY A 1 197 ? 37.571 -5.155 -32.226 1.00 83.31 197 GLY A O 1
ATOM 1568 N N . PRO A 1 198 ? 39.799 -5.021 -32.531 1.00 83.25 198 PRO A N 1
ATOM 1569 C CA . PRO A 1 198 ? 39.901 -6.299 -33.236 1.00 83.25 198 PRO A CA 1
ATOM 1570 C C . PRO A 1 198 ? 39.424 -7.502 -32.408 1.00 83.25 198 PRO A C 1
ATOM 1572 O O . PRO A 1 198 ? 38.776 -8.391 -32.952 1.00 83.25 198 PRO A O 1
ATOM 1575 N N . ILE A 1 199 ? 39.687 -7.520 -31.096 1.00 84.94 199 ILE A N 1
ATOM 1576 C CA . ILE A 1 199 ? 39.261 -8.612 -30.203 1.00 84.94 199 ILE A CA 1
ATOM 1577 C C . ILE A 1 199 ? 37.733 -8.645 -30.085 1.00 84.94 199 ILE A C 1
ATOM 1579 O O . ILE A 1 199 ? 37.125 -9.691 -30.303 1.00 84.94 199 ILE A O 1
ATOM 1583 N N . TYR A 1 200 ? 37.095 -7.504 -29.812 1.00 82.75 200 TYR A N 1
ATOM 1584 C CA . TYR A 1 200 ? 35.633 -7.430 -29.729 1.00 82.75 200 TYR A CA 1
ATOM 1585 C C . TYR A 1 200 ? 34.947 -7.697 -31.072 1.00 82.75 200 TYR A C 1
ATOM 1587 O O . TYR A 1 200 ? 33.839 -8.226 -31.096 1.00 82.75 200 TYR A O 1
ATOM 1595 N N . LEU A 1 201 ? 35.597 -7.364 -32.191 1.00 84.50 201 LEU A N 1
ATOM 1596 C CA . LEU A 1 201 ? 35.094 -7.707 -33.518 1.00 84.50 201 LEU A CA 1
ATOM 1597 C C . LEU A 1 201 ? 35.063 -9.226 -33.722 1.00 84.50 201 LEU A C 1
ATOM 1599 O O . LEU A 1 201 ? 34.062 -9.747 -34.204 1.00 84.50 201 LEU A O 1
ATOM 1603 N N . ILE A 1 202 ? 36.132 -9.929 -33.333 1.00 85.44 202 ILE A N 1
ATOM 1604 C CA . ILE A 1 202 ? 36.196 -11.394 -33.411 1.00 85.44 202 ILE A CA 1
ATOM 1605 C C . ILE A 1 202 ? 35.112 -12.018 -32.527 1.00 85.44 202 ILE A C 1
ATOM 1607 O O . ILE A 1 202 ? 34.390 -12.885 -33.006 1.00 85.44 202 ILE A O 1
ATOM 1611 N N . ILE A 1 203 ? 34.949 -11.542 -31.286 1.00 85.75 203 ILE A N 1
ATOM 1612 C CA . ILE A 1 203 ? 33.890 -12.012 -30.376 1.00 85.75 203 ILE A CA 1
ATOM 1613 C C . ILE A 1 203 ? 32.509 -11.824 -31.017 1.00 85.75 203 ILE A C 1
ATOM 1615 O O . ILE A 1 203 ? 31.753 -12.781 -31.114 1.00 85.75 203 ILE A O 1
ATOM 1619 N N . LEU A 1 204 ? 32.211 -10.636 -31.554 1.00 84.12 204 LEU A N 1
ATOM 1620 C CA . LEU A 1 204 ? 30.923 -10.348 -32.192 1.00 84.12 204 LEU A CA 1
ATOM 1621 C C . LEU A 1 204 ? 30.645 -11.244 -33.411 1.00 84.12 204 LEU A C 1
ATOM 1623 O O . LEU A 1 204 ? 29.505 -11.654 -33.621 1.00 84.12 204 LEU A O 1
ATOM 1627 N N . VAL A 1 205 ? 31.665 -11.556 -34.217 1.00 85.31 205 VAL A N 1
ATOM 1628 C CA . VAL A 1 205 ? 31.532 -12.471 -35.364 1.00 85.31 205 VAL A CA 1
ATOM 1629 C C . VAL A 1 205 ? 31.290 -13.906 -34.898 1.00 85.31 205 VAL A C 1
ATOM 1631 O O . VAL A 1 205 ? 30.412 -14.574 -35.442 1.00 85.31 205 VAL A O 1
ATOM 1634 N N . VAL A 1 206 ? 32.033 -14.370 -33.890 1.00 87.25 206 VAL A N 1
ATOM 1635 C CA . VAL A 1 206 ? 31.857 -15.708 -33.308 1.00 87.25 206 VAL A CA 1
ATOM 1636 C C . VAL A 1 206 ? 30.469 -15.848 -32.691 1.00 87.25 206 VAL A C 1
ATOM 1638 O O . VAL A 1 206 ? 29.798 -16.836 -32.971 1.00 87.25 206 VAL A O 1
ATOM 1641 N N . ASP A 1 207 ? 30.002 -14.848 -31.942 1.00 83.38 207 ASP A N 1
ATOM 1642 C CA . ASP A 1 207 ? 28.658 -14.833 -31.363 1.00 83.38 207 ASP A CA 1
ATOM 1643 C C . ASP A 1 207 ? 27.583 -14.907 -32.453 1.00 83.38 207 ASP A C 1
ATOM 1645 O O . ASP A 1 207 ? 26.644 -15.688 -32.330 1.00 83.38 207 ASP A O 1
ATOM 1649 N N . CYS A 1 208 ? 27.729 -14.158 -33.555 1.00 80.62 208 CYS A N 1
ATOM 1650 C CA . CYS A 1 208 ? 26.778 -14.215 -34.671 1.00 80.62 208 CYS A CA 1
ATOM 1651 C C . CYS A 1 208 ? 26.727 -15.605 -35.327 1.00 80.62 208 CYS A C 1
ATOM 1653 O O . CYS A 1 208 ? 25.635 -16.105 -35.588 1.00 80.62 208 CYS A O 1
ATOM 1655 N N . LEU A 1 209 ? 27.885 -16.231 -35.566 1.00 82.31 209 LEU A N 1
ATOM 1656 C CA . LEU A 1 209 ? 27.970 -17.581 -36.139 1.00 82.31 209 LEU A CA 1
ATOM 1657 C C . LEU A 1 209 ? 27.424 -18.644 -35.179 1.00 82.31 209 LEU A C 1
ATOM 1659 O O . LEU A 1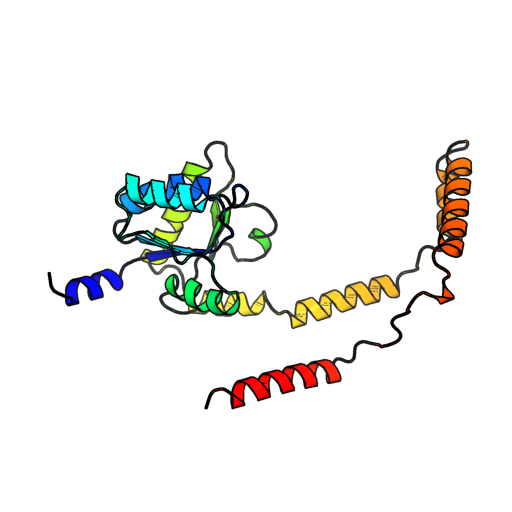 209 ? 26.763 -19.587 -35.604 1.00 82.31 209 LEU A O 1
ATOM 1663 N N . PHE A 1 210 ? 27.684 -18.486 -33.882 1.00 83.50 210 PHE A N 1
ATOM 1664 C CA . PHE A 1 210 ? 27.172 -19.373 -32.847 1.00 83.50 210 PHE A CA 1
ATOM 1665 C C . PHE A 1 210 ? 25.648 -19.273 -32.721 1.00 83.50 210 PHE A C 1
ATOM 1667 O O . PHE A 1 210 ? 24.982 -20.300 -32.640 1.00 83.50 210 PHE A O 1
ATOM 1674 N N . LEU A 1 211 ? 25.089 -18.059 -32.767 1.00 78.19 211 LEU A N 1
ATOM 1675 C CA . LEU A 1 211 ? 23.642 -17.831 -32.784 1.00 78.19 211 LEU A CA 1
ATOM 1676 C C . LEU A 1 211 ? 22.978 -18.460 -34.010 1.00 78.19 211 LEU A C 1
ATOM 1678 O O . LEU A 1 211 ? 21.942 -19.092 -33.862 1.00 78.19 211 LEU A O 1
ATOM 1682 N N . GLU A 1 212 ? 23.579 -18.338 -35.194 1.00 79.12 212 GLU A N 1
ATOM 1683 C CA . GLU A 1 212 ? 23.055 -18.948 -36.423 1.00 79.12 212 GLU A CA 1
ATOM 1684 C C . GLU A 1 212 ? 23.124 -20.483 -36.401 1.00 79.12 212 GLU A C 1
ATOM 1686 O O . GLU A 1 212 ? 22.256 -21.148 -36.959 1.00 79.12 212 GLU A O 1
ATOM 1691 N N . TRP A 1 213 ? 24.122 -21.051 -35.717 1.00 80.31 213 TRP A N 1
ATOM 1692 C CA . TRP A 1 213 ? 24.249 -22.497 -35.533 1.00 80.31 213 TRP A CA 1
ATOM 1693 C C . TRP A 1 213 ? 23.305 -23.061 -34.459 1.00 80.31 213 TRP A C 1
ATOM 1695 O O . TRP A 1 213 ? 22.789 -24.164 -34.622 1.00 80.31 213 TRP A O 1
ATOM 1705 N N . TRP A 1 214 ? 23.085 -22.328 -33.362 1.00 77.75 214 TRP A N 1
ATOM 1706 C CA . TRP A 1 214 ? 22.253 -22.775 -32.236 1.00 77.75 214 TRP A CA 1
ATOM 1707 C C . TRP A 1 214 ? 20.762 -22.486 -32.444 1.00 77.75 214 TRP A C 1
ATOM 1709 O O . TRP A 1 214 ? 19.918 -23.246 -31.975 1.00 77.75 214 TRP A O 1
ATOM 1719 N N . LEU A 1 215 ? 20.430 -21.385 -33.119 1.00 71.75 215 LEU A N 1
ATOM 1720 C CA . LEU A 1 215 ? 19.060 -20.972 -33.408 1.00 71.75 215 LEU A CA 1
ATOM 1721 C C . LEU A 1 215 ? 18.979 -20.536 -34.882 1.00 71.75 215 LEU A C 1
ATOM 1723 O O . LEU A 1 215 ? 19.130 -19.346 -35.193 1.00 71.75 215 LEU A O 1
ATOM 1727 N N . PRO A 1 216 ? 18.790 -21.492 -35.810 1.00 75.00 216 PRO A N 1
ATOM 1728 C CA . PRO A 1 216 ? 18.693 -21.184 -37.228 1.00 75.00 216 PRO A CA 1
ATOM 1729 C C . PRO A 1 216 ? 17.581 -20.160 -37.441 1.00 75.00 216 PRO A C 1
ATOM 1731 O O . PRO A 1 216 ? 16.488 -20.298 -36.891 1.00 75.00 216 PRO A O 1
ATOM 1734 N N . ARG A 1 217 ? 17.826 -19.125 -38.255 1.00 63.72 217 ARG A N 1
ATOM 1735 C CA . ARG A 1 217 ? 16.807 -18.087 -38.510 1.00 63.72 217 ARG A CA 1
ATOM 1736 C C . ARG A 1 217 ? 15.517 -18.652 -39.102 1.00 63.72 217 ARG A C 1
ATOM 1738 O O . ARG A 1 217 ? 14.474 -18.026 -38.957 1.00 63.72 217 ARG A O 1
ATOM 1745 N N . ASP A 1 218 ? 15.601 -19.817 -39.731 1.00 68.31 218 ASP A N 1
ATOM 1746 C CA . ASP A 1 218 ? 14.475 -20.525 -40.335 1.00 68.31 218 ASP A CA 1
ATOM 1747 C C . ASP A 1 218 ? 13.531 -21.155 -39.291 1.00 68.31 218 ASP A C 1
ATOM 1749 O O . ASP A 1 218 ? 12.388 -21.463 -39.615 1.00 68.31 218 ASP A O 1
ATOM 1753 N N . GLU A 1 219 ? 13.980 -21.315 -38.039 1.00 68.19 219 GLU A N 1
ATOM 1754 C CA . GLU A 1 219 ? 13.167 -21.794 -36.908 1.00 68.19 219 GLU A CA 1
ATOM 1755 C C . GLU A 1 219 ? 12.568 -20.647 -36.075 1.00 68.19 219 GLU A C 1
ATOM 1757 O O . GLU A 1 219 ? 11.829 -20.887 -35.119 1.00 68.19 219 GLU A O 1
ATOM 1762 N N . LEU A 1 220 ? 12.876 -19.389 -36.411 1.00 65.06 220 LEU A N 1
ATOM 1763 C CA . LEU A 1 220 ? 12.281 -18.239 -35.739 1.00 65.06 220 LEU A CA 1
ATOM 1764 C C . LEU A 1 220 ? 10.851 -18.035 -36.241 1.00 65.06 220 LEU A C 1
ATOM 1766 O O . LEU A 1 220 ? 10.624 -17.641 -37.385 1.00 65.06 220 LEU A O 1
ATOM 1770 N N . ASP A 1 221 ? 9.885 -18.233 -35.347 1.00 54.78 221 ASP A N 1
ATOM 1771 C CA . ASP A 1 221 ? 8.505 -17.818 -35.572 1.00 54.78 221 ASP A CA 1
ATOM 1772 C C . ASP A 1 221 ? 8.440 -16.289 -35.674 1.00 54.78 221 ASP A C 1
ATOM 1774 O O . ASP A 1 221 ? 8.408 -15.554 -34.682 1.00 54.78 221 ASP A O 1
ATOM 1778 N N . PHE A 1 222 ? 8.415 -15.785 -36.904 1.00 61.31 222 PHE A N 1
ATOM 1779 C CA . PHE A 1 222 ? 8.097 -14.390 -37.158 1.00 61.31 222 PHE A CA 1
ATOM 1780 C C . PHE A 1 222 ? 6.594 -14.195 -36.968 1.00 61.31 222 PHE A C 1
ATOM 1782 O O . PHE A 1 222 ? 5.775 -14.850 -37.613 1.00 61.31 222 PHE A O 1
ATOM 1789 N N . VAL A 1 223 ? 6.206 -13.265 -36.098 1.00 55.81 223 VAL A N 1
ATOM 1790 C CA . VAL A 1 223 ? 4.800 -12.878 -35.949 1.00 55.81 223 VAL A CA 1
ATOM 1791 C C . VAL A 1 223 ? 4.373 -12.134 -37.218 1.00 55.81 223 VAL A C 1
ATOM 1793 O O . VAL A 1 223 ? 4.613 -10.942 -37.370 1.00 55.81 223 VAL A O 1
ATOM 1796 N N . VAL A 1 224 ? 3.764 -12.857 -38.162 1.00 57.91 224 VAL A N 1
ATOM 1797 C CA . VAL A 1 224 ? 3.293 -12.301 -39.449 1.00 57.91 224 VAL A CA 1
ATOM 1798 C C . VAL A 1 224 ? 1.936 -11.598 -39.304 1.00 57.91 224 VAL A C 1
ATOM 1800 O O . VAL A 1 224 ? 1.543 -10.804 -40.157 1.00 57.91 224 VAL A O 1
ATOM 1803 N N . ARG A 1 225 ? 1.191 -11.866 -38.224 1.00 55.47 225 ARG A N 1
ATOM 1804 C CA . ARG A 1 225 ? -0.122 -11.246 -38.012 1.00 55.47 225 ARG A CA 1
ATOM 1805 C C . ARG A 1 225 ? 0.037 -9.829 -37.477 1.00 55.47 225 ARG A C 1
ATOM 1807 O O . ARG A 1 225 ? 0.586 -9.625 -36.401 1.00 55.47 225 ARG A O 1
ATOM 1814 N N . HIS A 1 226 ? -0.472 -8.864 -38.234 1.00 55.62 226 HIS A N 1
ATOM 1815 C CA . HIS A 1 226 ? -0.713 -7.519 -37.727 1.00 55.62 226 HIS A CA 1
ATOM 1816 C C . HIS A 1 226 ? -1.834 -7.569 -36.685 1.00 55.62 226 HIS A C 1
ATOM 1818 O O . HIS A 1 226 ? -2.781 -8.348 -36.820 1.00 55.62 226 HIS A O 1
ATOM 1824 N N . TRP A 1 227 ? -1.689 -6.770 -35.632 1.00 59.47 227 TRP A N 1
ATOM 1825 C CA . TRP A 1 227 ? -2.734 -6.553 -34.640 1.00 59.47 227 TRP A CA 1
ATOM 1826 C C . TRP A 1 227 ? -3.987 -6.001 -35.337 1.00 59.47 227 TRP A C 1
ATOM 1828 O O . TRP A 1 227 ? -3.902 -5.017 -36.067 1.00 59.47 227 TRP A O 1
ATOM 1838 N N . ASP A 1 228 ? -5.133 -6.659 -35.152 1.00 67.44 228 ASP A N 1
ATOM 1839 C CA . ASP A 1 228 ? -6.419 -6.254 -35.726 1.00 67.44 228 ASP A CA 1
ATOM 1840 C C . ASP A 1 228 ? -7.320 -5.733 -34.601 1.00 67.44 228 ASP A C 1
ATOM 1842 O O . ASP A 1 228 ? -7.832 -6.490 -33.767 1.00 67.44 228 ASP A O 1
ATOM 1846 N N . HIS A 1 229 ? -7.483 -4.410 -34.567 1.00 62.97 229 HIS A N 1
ATOM 1847 C CA . HIS A 1 229 ? -8.237 -3.722 -33.528 1.00 62.97 229 HIS A CA 1
ATOM 1848 C C . HIS A 1 229 ? -9.737 -4.066 -33.569 1.00 62.97 229 HIS A C 1
ATOM 1850 O O . HIS A 1 229 ? -10.394 -4.050 -32.520 1.00 62.97 229 HIS A O 1
ATOM 1856 N N . ASP A 1 230 ? -10.278 -4.429 -34.737 1.00 69.69 230 ASP A N 1
ATOM 1857 C CA . ASP A 1 230 ? -11.683 -4.808 -34.892 1.00 69.69 230 ASP A CA 1
ATOM 1858 C C . ASP A 1 230 ? -11.935 -6.210 -34.325 1.00 69.69 230 ASP A C 1
ATOM 1860 O O . ASP A 1 230 ? -12.923 -6.417 -33.616 1.00 69.69 230 ASP A O 1
ATOM 1864 N N . GLN A 1 231 ? -11.009 -7.153 -34.535 1.00 67.31 231 GLN A N 1
ATOM 1865 C CA . GLN A 1 231 ? -11.076 -8.485 -33.915 1.00 67.31 231 GLN A CA 1
ATOM 1866 C C . GLN A 1 231 ? -10.987 -8.417 -32.389 1.00 67.31 231 GLN A C 1
ATOM 1868 O O . GLN A 1 231 ? -11.767 -9.071 -31.697 1.00 67.31 231 GLN A O 1
ATOM 1873 N N . PHE A 1 232 ? -10.083 -7.597 -31.847 1.00 68.88 232 PHE A N 1
ATOM 1874 C CA . PHE A 1 232 ? -9.985 -7.415 -30.399 1.00 68.88 232 PHE A CA 1
ATOM 1875 C C . PHE A 1 232 ? -11.264 -6.797 -29.816 1.00 68.88 232 PHE A C 1
ATOM 1877 O O . PHE A 1 232 ? -11.803 -7.299 -28.828 1.00 68.88 232 PHE A O 1
ATOM 1884 N N . SER A 1 233 ? -11.794 -5.753 -30.463 1.00 66.94 233 SER A N 1
ATOM 1885 C CA . SER A 1 233 ? -13.050 -5.104 -30.060 1.00 66.94 233 SER A CA 1
ATOM 1886 C C . SER A 1 233 ? -14.226 -6.082 -30.057 1.00 66.94 233 SER A C 1
ATOM 1888 O O . SER A 1 233 ? -15.062 -6.042 -29.154 1.00 66.94 233 SER A O 1
ATOM 1890 N N . GLN A 1 234 ? -14.288 -6.983 -31.041 1.00 71.94 234 GLN A N 1
ATOM 1891 C CA . GLN A 1 234 ? -15.312 -8.024 -31.106 1.00 71.94 234 GLN A CA 1
ATOM 1892 C C . GLN A 1 234 ? -15.195 -9.013 -29.943 1.00 71.94 234 GLN A C 1
ATOM 1894 O O . GLN A 1 234 ? -16.202 -9.247 -29.280 1.00 71.94 234 GLN A O 1
ATOM 1899 N N . CYS A 1 235 ? -13.995 -9.516 -29.632 1.00 65.81 235 CYS A N 1
ATOM 1900 C CA . CYS A 1 235 ? -13.775 -10.421 -28.497 1.00 65.81 235 CYS A CA 1
ATOM 1901 C C . CYS A 1 235 ? -14.160 -9.777 -27.155 1.00 65.81 235 CYS A C 1
ATOM 1903 O O . CYS A 1 235 ? -14.900 -10.370 -26.374 1.00 65.81 235 CYS A O 1
ATOM 1905 N N . VAL A 1 236 ? -13.737 -8.529 -26.912 1.00 66.31 236 VAL A N 1
ATOM 1906 C CA . VAL A 1 236 ? -14.072 -7.794 -25.676 1.00 66.31 236 VAL A CA 1
ATOM 1907 C C . VAL A 1 236 ? -15.582 -7.570 -25.545 1.00 66.31 236 VAL A C 1
ATOM 1909 O O . VAL A 1 236 ? -16.137 -7.661 -24.449 1.00 66.31 236 VAL A O 1
ATOM 1912 N N . ASN A 1 237 ? -16.270 -7.284 -26.652 1.00 65.81 237 ASN A N 1
ATOM 1913 C CA . ASN A 1 237 ? -17.724 -7.132 -26.651 1.00 65.81 237 ASN A CA 1
ATOM 1914 C C . ASN A 1 237 ? -18.455 -8.473 -26.473 1.00 65.81 237 ASN A C 1
ATOM 1916 O O . ASN A 1 237 ? -19.534 -8.494 -25.881 1.00 65.81 237 ASN A O 1
ATOM 1920 N N . GLN A 1 238 ? -17.873 -9.580 -26.939 1.00 62.25 238 GLN A N 1
ATOM 1921 C CA . GLN A 1 238 ? -18.406 -10.926 -26.732 1.00 62.25 238 GLN A CA 1
ATOM 1922 C C . GLN A 1 238 ? -18.354 -11.323 -25.251 1.00 62.25 238 GLN A C 1
ATOM 1924 O O . GLN A 1 238 ? -19.372 -11.751 -24.712 1.00 62.25 238 GLN A O 1
ATOM 1929 N N . ASP A 1 239 ? -17.231 -11.075 -24.571 1.00 54.47 239 ASP A N 1
ATOM 1930 C CA . ASP A 1 239 ? -17.082 -11.344 -23.132 1.00 54.47 239 ASP A CA 1
ATOM 1931 C C . ASP A 1 239 ? -18.012 -10.467 -22.276 1.00 54.47 239 ASP A C 1
ATOM 1933 O O . ASP A 1 239 ? -18.667 -10.959 -21.357 1.00 54.47 239 ASP A O 1
ATOM 1937 N N . ARG A 1 240 ? -18.172 -9.182 -22.629 1.00 54.06 240 ARG A N 1
ATOM 1938 C CA . ARG A 1 240 ? -19.148 -8.291 -21.968 1.00 54.06 240 ARG A CA 1
ATOM 1939 C C . ARG A 1 240 ? -20.596 -8.742 -22.158 1.00 54.06 240 ARG A C 1
ATOM 1941 O O . ARG A 1 240 ? -21.421 -8.519 -21.277 1.00 54.06 240 ARG A O 1
ATOM 1948 N N . GLY A 1 241 ? -20.913 -9.359 -23.296 1.00 47.50 241 GLY A N 1
ATOM 1949 C CA . GLY A 1 241 ? -22.225 -9.953 -23.539 1.00 47.50 241 GLY A CA 1
ATOM 1950 C C . GLY A 1 241 ? -22.480 -11.167 -22.645 1.00 47.50 241 GLY A C 1
ATOM 1951 O O . GLY A 1 241 ? -23.579 -11.308 -22.119 1.00 47.50 241 GLY A O 1
ATOM 1952 N N . ILE A 1 242 ? -21.469 -12.005 -22.403 1.00 49.41 242 ILE A N 1
ATOM 1953 C CA . ILE A 1 242 ? -21.602 -13.209 -21.569 1.00 49.41 242 ILE A CA 1
ATOM 1954 C C . ILE A 1 242 ? -21.845 -12.840 -20.093 1.00 49.41 242 ILE A C 1
ATOM 1956 O O . ILE A 1 242 ? -22.743 -13.410 -19.473 1.00 49.41 242 ILE A O 1
ATOM 1960 N N . GLU A 1 243 ? -21.173 -11.814 -19.555 1.00 44.94 243 GLU A N 1
ATOM 1961 C CA . GLU A 1 243 ? -21.416 -11.332 -18.178 1.00 44.94 243 GLU A CA 1
ATOM 1962 C C . GLU A 1 243 ? -22.851 -10.805 -17.960 1.00 44.94 243 GLU A C 1
ATOM 1964 O O . GLU A 1 243 ? -23.408 -10.937 -16.865 1.00 44.94 243 GLU A O 1
ATOM 1969 N N . THR A 1 244 ? -23.493 -10.257 -19.002 1.00 44.19 244 THR A N 1
ATOM 1970 C CA . THR A 1 244 ? -24.899 -9.814 -18.922 1.00 44.19 244 THR A CA 1
ATOM 1971 C C . THR A 1 244 ? -25.920 -10.956 -18.952 1.00 44.19 244 THR A C 1
ATOM 1973 O O . THR A 1 244 ? -27.059 -10.749 -18.541 1.00 44.19 244 THR A O 1
ATOM 1976 N N . PHE A 1 245 ? -25.537 -12.162 -19.388 1.00 40.62 245 PHE A N 1
ATOM 1977 C CA . PHE A 1 245 ? -26.423 -13.335 -19.385 1.00 40.62 245 PHE A CA 1
ATOM 1978 C C . PHE A 1 245 ? -26.300 -14.201 -18.120 1.00 40.62 245 PHE A C 1
ATOM 1980 O O . PHE A 1 245 ? -27.227 -14.951 -17.829 1.00 40.62 245 PHE A O 1
ATOM 1987 N N . GLU A 1 246 ? -25.221 -14.080 -17.338 1.00 40.72 246 GLU A N 1
ATOM 1988 C CA . GLU A 1 246 ? -25.052 -14.813 -16.065 1.00 40.72 246 GLU A CA 1
ATOM 1989 C C . GLU A 1 246 ? -25.599 -14.068 -14.830 1.00 40.72 246 GLU A C 1
ATOM 1991 O O . GLU A 1 246 ? -25.565 -14.593 -13.719 1.00 40.72 246 GLU A O 1
ATOM 1996 N N . THR A 1 247 ? -26.130 -12.852 -15.001 1.00 39.59 247 THR A N 1
ATOM 1997 C CA . THR A 1 247 ? -26.672 -12.014 -13.910 1.00 39.59 247 THR A CA 1
ATOM 1998 C C . THR A 1 247 ? -28.206 -11.939 -13.851 1.00 39.59 247 THR A C 1
ATOM 2000 O O . THR A 1 247 ? -28.750 -11.055 -13.184 1.00 39.59 247 THR A O 1
ATOM 2003 N N . HIS A 1 248 ? -28.913 -12.888 -14.474 1.00 37.34 248 HIS A N 1
ATOM 2004 C CA . HIS A 1 248 ? -30.372 -13.032 -14.366 1.00 37.34 248 HIS A CA 1
ATOM 2005 C C . HIS A 1 248 ? -30.806 -14.327 -13.677 1.00 37.34 248 HIS A C 1
ATOM 2007 O O . HIS A 1 248 ? -30.280 -15.402 -14.033 1.00 37.34 248 HIS A O 1
#

Radius of gyration: 27.29 Å; Cα contacts (8 Å, |Δi|>4): 206; chains: 1; bounding box: 74×41×66 Å

Nearest PDB structures (foldseek):
  8p1x-assembly1_AAA  TM=7.404E-01  e=1.511E-05  Staphylococcus epidermidis
  7vfk-assembly1_B  TM=7.561E-01  e=1.422E-04  Staphylococcus aureus subsp. aureus USA300
  7ec1-assembly1_B  TM=7.560E-01  e=1.509E-04  Staphylococcus aureus subsp. aureus USA300
  7vfm-assembly2_C  TM=7.493E-01  e=1.264E-04  Staphylococcus aureus subsp. aureus USA300
  4x7r-assembly2_B  TM=6.289E-01  e=2.570E-05  Staphylococcus aureus subsp. aureus 21178

InterPro domains:
  IPR001296 Glycosyl transferase, family 1 [PF00534] (15-89)